Protein AF-A0A7V9MIR4-F1 (afdb_monomer)

Solvent-accessible surface area (backbone atoms only — not comparable to full-atom values): 12780 Å² total; per-residue (Å²): 135,79,56,74,75,58,46,54,52,52,51,51,51,53,45,44,72,75,41,43,68,59,55,52,48,52,36,50,53,50,27,51,50,25,51,54,47,21,52,50,39,45,52,48,39,54,61,16,42,76,32,27,83,85,51,63,71,65,37,59,52,26,22,44,51,10,31,48,46,41,24,51,43,42,47,53,51,52,53,52,53,51,51,52,51,51,51,59,72,74,51,81,84,98,46,70,72,58,52,54,46,52,55,68,75,37,69,56,64,59,51,52,55,50,43,53,54,23,31,29,42,26,9,51,16,38,26,46,41,21,52,38,24,25,64,14,3,62,34,47,67,67,62,16,52,51,34,31,54,49,9,51,34,41,37,51,78,81,54,86,55,59,71,61,50,54,50,50,52,48,50,51,51,36,40,77,68,62,66,29,89,92,51,64,38,61,18,70,78,70,61,39,49,36,63,53,74,52,72,73,56,46,56,49,47,53,53,46,51,66,65,70,44,77,78,74,74,76,71,87,76,78,82,82,78,87,80,78,89,80,86,82,86,85,132

Mean predicted aligned error: 13.51 Å

pLDDT: mean 77.78, std 16.19, range [43.53, 96.94]

Structure (mmCIF, N/CA/C/O backbone):
data_AF-A0A7V9MIR4-F1
#
_entry.id   AF-A0A7V9MIR4-F1
#
loop_
_atom_site.group_PDB
_atom_site.id
_atom_site.type_symbol
_atom_site.label_atom_id
_atom_site.label_alt_i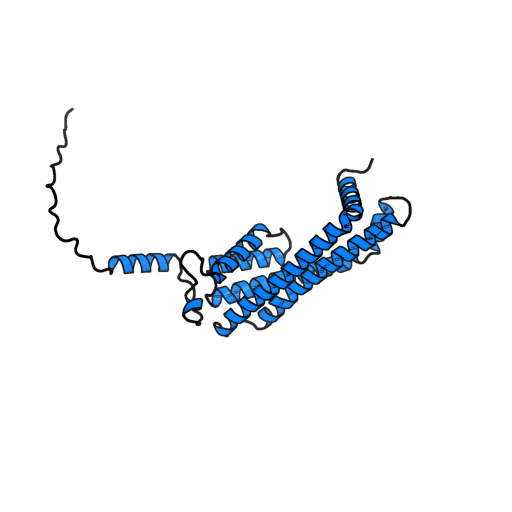d
_atom_site.label_comp_id
_atom_site.label_asym_id
_atom_site.label_entity_id
_atom_site.label_seq_id
_atom_site.pdbx_PDB_ins_code
_atom_site.Cartn_x
_atom_site.Cartn_y
_atom_site.Cartn_z
_atom_site.occupancy
_atom_site.B_iso_or_equiv
_atom_site.auth_seq_id
_atom_site.auth_comp_id
_atom_site.auth_asym_id
_atom_site.auth_atom_id
_atom_site.pdbx_PDB_model_num
ATOM 1 N N . LEU A 1 1 ? 37.145 9.110 -24.716 1.00 47.12 1 LEU A N 1
ATOM 2 C CA . LEU A 1 1 ? 37.000 8.864 -23.265 1.00 47.12 1 LEU A CA 1
ATOM 3 C C . LEU A 1 1 ? 35.525 9.025 -22.932 1.00 47.12 1 LEU A C 1
ATOM 5 O O . LEU A 1 1 ? 34.986 10.069 -23.251 1.00 47.12 1 LEU A O 1
ATOM 9 N N . LEU A 1 2 ? 34.857 7.979 -22.443 1.00 46.66 2 LEU A N 1
ATOM 10 C CA . LEU A 1 2 ? 33.425 8.023 -22.112 1.00 46.66 2 LEU A CA 1
ATOM 11 C C . LEU A 1 2 ? 33.253 8.584 -20.693 1.00 46.66 2 LEU A C 1
ATOM 13 O O . LEU A 1 2 ? 33.929 8.105 -19.781 1.00 46.66 2 LEU A O 1
ATOM 17 N N . ASP A 1 3 ? 32.377 9.574 -20.521 1.00 58.72 3 ASP A N 1
ATOM 18 C CA . ASP A 1 3 ? 32.131 10.249 -19.242 1.00 58.72 3 ASP A CA 1
ATOM 19 C C . ASP A 1 3 ? 31.624 9.289 -18.147 1.00 58.72 3 ASP A C 1
ATOM 21 O O . ASP A 1 3 ? 30.947 8.292 -18.417 1.00 58.72 3 ASP A O 1
ATOM 25 N N . GLY A 1 4 ? 31.922 9.608 -16.882 1.00 64.06 4 GLY A N 1
ATOM 26 C CA . GLY A 1 4 ? 31.610 8.796 -15.693 1.00 64.06 4 GLY A CA 1
ATOM 27 C C . GLY A 1 4 ? 30.196 8.180 -15.610 1.00 64.06 4 GLY A C 1
ATOM 28 O O . GLY A 1 4 ? 30.096 6.990 -15.302 1.00 64.06 4 GLY A O 1
ATOM 29 N N . PRO A 1 5 ? 29.095 8.899 -15.919 1.00 57.25 5 PRO A N 1
ATOM 30 C CA . PRO A 1 5 ? 27.751 8.309 -15.890 1.00 57.25 5 PRO A CA 1
ATOM 31 C C . PRO A 1 5 ? 27.486 7.308 -17.028 1.00 57.25 5 PRO A C 1
ATOM 33 O O . PRO A 1 5 ? 26.677 6.395 -16.857 1.00 57.25 5 PRO A O 1
ATOM 36 N N . LEU A 1 6 ? 28.168 7.435 -18.171 1.00 54.47 6 LEU A N 1
ATOM 37 C CA . LEU A 1 6 ? 28.059 6.503 -19.300 1.00 54.47 6 LEU A CA 1
ATOM 38 C C . LEU A 1 6 ? 28.822 5.205 -19.025 1.00 54.47 6 LEU A C 1
ATOM 40 O O . LEU A 1 6 ? 28.337 4.132 -19.377 1.00 54.47 6 LEU A O 1
ATOM 44 N N . ARG A 1 7 ? 29.967 5.287 -18.334 1.00 59.47 7 ARG A N 1
ATOM 45 C CA . ARG A 1 7 ? 30.725 4.111 -17.878 1.00 59.47 7 ARG A CA 1
ATOM 46 C C . ARG A 1 7 ? 29.890 3.238 -16.944 1.00 59.47 7 ARG A C 1
ATOM 48 O O . ARG A 1 7 ? 29.704 2.066 -17.237 1.00 59.47 7 ARG A O 1
ATOM 55 N N . ASN A 1 8 ? 29.252 3.843 -15.938 1.00 63.16 8 ASN A N 1
ATOM 56 C CA . ASN A 1 8 ? 28.364 3.127 -15.015 1.00 63.16 8 ASN A CA 1
ATOM 57 C C . ASN A 1 8 ? 27.202 2.419 -15.726 1.00 63.16 8 ASN A C 1
ATOM 59 O O . ASN A 1 8 ? 26.825 1.320 -15.336 1.00 63.16 8 ASN A O 1
ATOM 63 N N . ARG A 1 9 ? 26.624 3.025 -16.771 1.00 57.62 9 ARG A N 1
ATOM 64 C CA . ARG A 1 9 ? 25.530 2.405 -17.538 1.00 57.62 9 ARG A CA 1
ATOM 65 C C . ARG A 1 9 ? 26.015 1.235 -18.393 1.00 57.62 9 ARG A C 1
ATOM 67 O O . ARG A 1 9 ? 25.333 0.221 -18.460 1.00 57.62 9 ARG A O 1
ATOM 74 N N . VAL A 1 10 ? 27.188 1.355 -19.011 1.00 58.00 10 VAL A N 1
ATOM 75 C CA . VAL A 1 10 ? 27.807 0.268 -19.785 1.00 58.00 10 VAL A CA 1
ATOM 76 C C . VAL A 1 10 ? 28.245 -0.878 -18.870 1.00 58.00 10 VAL A C 1
ATOM 78 O O . VAL A 1 10 ? 27.995 -2.034 -19.197 1.00 58.00 10 VAL A O 1
ATOM 81 N N . ASP A 1 11 ? 28.809 -0.575 -17.701 1.00 60.97 11 ASP A N 1
ATOM 82 C CA . ASP A 1 11 ? 29.189 -1.568 -16.692 1.00 60.97 11 ASP A CA 1
ATOM 83 C C . ASP A 1 11 ? 27.955 -2.287 -16.122 1.00 60.97 11 ASP A C 1
ATOM 85 O O . ASP A 1 11 ? 27.978 -3.504 -15.949 1.00 60.97 11 ASP A O 1
ATOM 89 N N . LEU A 1 12 ? 26.840 -1.573 -15.925 1.00 60.31 12 LEU A N 1
ATOM 90 C CA . LEU A 1 12 ? 25.562 -2.155 -15.498 1.00 60.31 12 LEU A CA 1
ATOM 91 C C . LEU A 1 12 ? 24.964 -3.082 -16.568 1.00 60.31 12 LEU A C 1
ATOM 93 O O . LEU A 1 12 ? 24.419 -4.128 -16.229 1.00 60.31 12 LEU A O 1
ATOM 97 N N . LEU A 1 13 ? 25.113 -2.749 -17.854 1.00 56.25 13 LEU A N 1
ATOM 98 C CA . LEU A 1 13 ? 24.687 -3.607 -18.967 1.00 56.25 13 LEU A CA 1
ATOM 99 C C . LEU A 1 13 ? 25.599 -4.833 -19.145 1.00 56.25 13 LEU A C 1
ATOM 101 O O . LEU A 1 13 ? 25.109 -5.926 -19.424 1.00 56.25 13 LEU A O 1
ATOM 105 N N . LEU A 1 14 ? 26.912 -4.688 -18.934 1.00 60.09 14 LEU A N 1
ATOM 106 C CA . LEU A 1 14 ? 27.862 -5.806 -18.946 1.00 60.09 14 LEU A CA 1
ATOM 107 C C . LEU A 1 14 ? 27.648 -6.748 -17.752 1.00 60.09 14 LEU A C 1
ATOM 109 O O . LEU A 1 14 ? 27.720 -7.963 -17.922 1.00 60.09 14 LEU A O 1
ATOM 113 N N . ALA A 1 15 ? 27.329 -6.208 -16.572 1.00 59.62 15 ALA A N 1
ATOM 114 C CA . ALA A 1 15 ? 26.924 -6.988 -15.406 1.00 59.62 15 ALA A CA 1
ATOM 115 C C . ALA A 1 15 ? 25.575 -7.689 -15.636 1.00 59.62 15 ALA A C 1
ATOM 117 O O . ALA A 1 15 ? 25.454 -8.873 -15.350 1.00 59.62 15 ALA A O 1
ATOM 118 N N . ALA A 1 16 ? 24.587 -7.018 -16.241 1.00 56.03 16 ALA A N 1
ATOM 119 C CA . ALA A 1 16 ? 23.301 -7.631 -16.584 1.00 56.03 16 ALA A CA 1
ATOM 120 C C . ALA A 1 16 ? 23.429 -8.774 -17.609 1.00 56.03 16 ALA A C 1
ATOM 122 O O . ALA A 1 16 ? 22.687 -9.749 -17.532 1.00 56.03 16 ALA A O 1
ATOM 123 N N . GLY A 1 17 ? 24.386 -8.692 -18.541 1.00 55.16 17 GLY A N 1
ATOM 124 C CA . GLY A 1 17 ? 24.694 -9.779 -19.476 1.00 55.16 17 GLY A CA 1
ATOM 125 C C . GLY A 1 17 ? 25.440 -10.960 -18.842 1.00 55.16 17 GLY A C 1
ATOM 126 O O . GLY A 1 17 ? 25.286 -12.091 -19.297 1.00 55.16 17 GLY A O 1
ATOM 127 N N . ARG A 1 18 ? 26.231 -10.719 -17.786 1.00 59.69 18 ARG A N 1
ATOM 128 C CA . ARG A 1 18 ? 27.014 -11.750 -17.080 1.00 59.69 18 ARG A CA 1
ATOM 129 C C . ARG A 1 18 ? 26.216 -12.437 -15.964 1.00 59.69 18 ARG A C 1
ATOM 131 O O . ARG A 1 18 ? 26.328 -13.647 -15.805 1.00 59.69 18 ARG A O 1
ATOM 138 N N . ASP A 1 19 ? 25.354 -11.678 -15.288 1.00 62.41 19 ASP A N 1
ATOM 139 C CA . ASP A 1 19 ? 24.536 -12.084 -14.139 1.00 62.41 19 ASP A CA 1
ATOM 140 C C . ASP A 1 19 ? 23.027 -12.000 -14.447 1.00 62.41 19 ASP A C 1
ATOM 142 O O . ASP A 1 19 ? 22.211 -11.699 -13.573 1.00 62.41 19 ASP A O 1
ATOM 146 N N . GLY A 1 20 ? 22.619 -12.260 -15.695 1.00 60.59 20 GLY A N 1
ATOM 147 C CA . GLY A 1 20 ? 21.218 -12.140 -16.132 1.00 60.59 20 GLY A CA 1
ATOM 148 C C . GLY A 1 20 ? 20.228 -12.926 -15.262 1.00 60.59 20 GLY A C 1
ATOM 149 O O . GLY A 1 20 ? 19.116 -12.465 -15.007 1.00 60.59 20 GLY A O 1
ATOM 150 N N . ALA A 1 21 ? 20.662 -14.059 -14.700 1.00 63.81 21 ALA A N 1
ATOM 151 C CA . ALA A 1 21 ? 19.882 -14.831 -13.735 1.00 63.81 21 ALA A CA 1
ATOM 152 C C . ALA A 1 21 ? 19.604 -14.061 -12.428 1.00 63.81 21 ALA A C 1
ATOM 154 O O . ALA A 1 21 ? 18.502 -14.158 -11.892 1.00 63.81 21 ALA A O 1
ATOM 155 N N . ALA A 1 22 ? 20.557 -13.267 -11.931 1.00 67.56 22 ALA A N 1
ATOM 156 C CA . ALA A 1 22 ? 20.390 -12.463 -10.720 1.00 67.56 22 ALA A CA 1
ATOM 157 C C . ALA A 1 22 ? 19.427 -11.284 -10.944 1.00 67.56 22 ALA A C 1
ATOM 159 O O . ALA A 1 22 ? 18.609 -10.981 -10.075 1.00 67.56 22 ALA A O 1
ATOM 160 N N . PHE A 1 23 ? 19.463 -10.661 -12.127 1.00 67.69 23 PHE A N 1
ATOM 161 C CA . PHE A 1 23 ? 18.519 -9.600 -12.500 1.00 67.69 23 PHE A CA 1
ATOM 162 C C . PHE A 1 23 ? 17.084 -10.119 -12.625 1.00 67.69 23 PHE A C 1
ATOM 164 O O . PHE A 1 23 ? 16.158 -9.545 -12.042 1.00 67.69 23 PHE A O 1
ATOM 171 N N . VAL A 1 24 ? 16.904 -11.251 -13.310 1.00 71.44 24 VAL A N 1
ATOM 172 C CA . VAL A 1 24 ? 15.600 -11.917 -13.424 1.00 71.44 24 VAL A CA 1
ATOM 173 C C . VAL A 1 24 ? 15.097 -12.362 -12.049 1.00 71.44 24 VAL A C 1
ATOM 175 O O . VAL A 1 24 ? 13.938 -12.113 -11.717 1.00 71.44 24 VAL A O 1
ATOM 178 N N . ALA A 1 25 ? 15.965 -12.935 -11.207 1.00 74.56 25 ALA A N 1
ATOM 179 C CA . ALA A 1 25 ? 15.615 -13.303 -9.836 1.00 74.56 25 ALA A CA 1
ATOM 180 C C . ALA A 1 25 ? 15.159 -12.086 -9.014 1.00 74.56 25 ALA A C 1
ATOM 182 O O . ALA A 1 25 ? 14.135 -12.158 -8.338 1.00 74.56 25 ALA A O 1
ATOM 183 N N . GLY A 1 26 ? 15.851 -10.947 -9.118 1.00 78.94 26 GLY A N 1
ATOM 184 C CA . GLY A 1 26 ? 15.456 -9.705 -8.449 1.00 78.94 26 GLY A CA 1
ATOM 185 C C . GLY A 1 26 ? 14.073 -9.204 -8.879 1.00 78.94 26 GLY A C 1
ATOM 186 O O . GLY A 1 26 ? 13.256 -8.837 -8.032 1.00 78.94 26 GLY A O 1
ATOM 187 N N . GLY A 1 27 ? 13.775 -9.245 -10.182 1.00 78.75 27 GLY A N 1
ATOM 188 C CA . GLY A 1 27 ? 12.457 -8.888 -10.714 1.00 78.75 27 GLY A CA 1
ATOM 189 C C . GLY A 1 27 ? 11.340 -9.819 -10.236 1.00 78.75 27 GLY A C 1
ATOM 190 O O . GLY A 1 27 ? 10.276 -9.349 -9.833 1.00 78.75 27 GLY A O 1
ATOM 191 N N . LEU A 1 28 ? 11.594 -11.130 -10.216 1.00 81.25 28 LEU A N 1
ATOM 192 C CA . LEU A 1 28 ? 10.642 -12.126 -9.719 1.00 81.25 28 LEU A CA 1
ATOM 193 C C . LEU A 1 28 ? 10.381 -11.970 -8.219 1.00 81.25 28 LEU A C 1
ATOM 195 O O . LEU A 1 28 ? 9.229 -12.015 -7.794 1.00 81.25 28 LEU A O 1
ATOM 199 N N . VAL A 1 29 ? 11.424 -11.731 -7.420 1.00 87.62 29 VAL A N 1
ATOM 200 C CA . VAL A 1 29 ? 11.286 -11.474 -5.979 1.00 87.62 29 VAL A CA 1
ATOM 201 C C . VAL A 1 29 ? 10.456 -10.213 -5.729 1.00 87.62 29 VAL A C 1
ATOM 203 O O . VAL A 1 29 ? 9.569 -10.234 -4.876 1.00 87.62 29 VAL A O 1
ATOM 206 N N . GLN A 1 30 ? 10.671 -9.135 -6.492 1.00 86.50 30 GLN A N 1
ATOM 207 C CA . GLN A 1 30 ? 9.830 -7.936 -6.392 1.00 86.50 30 GLN A CA 1
ATOM 208 C C . GLN A 1 30 ? 8.375 -8.213 -6.782 1.00 86.50 30 GLN A C 1
ATOM 210 O O . GLN A 1 30 ? 7.468 -7.810 -6.053 1.00 86.50 30 GLN A O 1
ATOM 215 N N . ALA A 1 31 ? 8.137 -8.922 -7.889 1.00 85.56 31 ALA A N 1
ATOM 216 C CA . ALA A 1 31 ? 6.788 -9.273 -8.328 1.00 85.56 31 ALA A CA 1
ATOM 217 C C . ALA A 1 31 ? 6.054 -10.125 -7.278 1.00 85.56 31 ALA A C 1
ATOM 219 O O . ALA A 1 31 ? 4.917 -9.820 -6.919 1.00 85.56 31 ALA A O 1
ATOM 220 N N . LEU A 1 32 ? 6.725 -11.132 -6.712 1.00 91.38 32 LEU A N 1
ATOM 221 C CA . LEU A 1 32 ? 6.197 -11.946 -5.615 1.00 91.38 32 LEU A CA 1
ATOM 222 C C . LEU A 1 32 ? 5.911 -11.107 -4.366 1.00 91.38 32 LEU A C 1
ATOM 224 O O . LEU A 1 32 ? 4.863 -11.272 -3.745 1.00 91.38 32 LEU A O 1
ATOM 228 N N . GLY A 1 33 ? 6.796 -10.168 -4.026 1.00 92.12 33 GLY A N 1
ATOM 229 C CA . GLY A 1 33 ? 6.580 -9.224 -2.932 1.00 92.12 33 GLY A CA 1
ATOM 230 C C . GLY A 1 33 ? 5.317 -8.380 -3.124 1.00 92.12 33 GLY A C 1
ATOM 231 O O . GLY A 1 33 ? 4.557 -8.186 -2.177 1.00 92.12 33 GLY A O 1
ATOM 232 N N . MET A 1 34 ? 5.042 -7.935 -4.352 1.00 92.62 34 MET A N 1
ATOM 233 C CA . MET A 1 34 ? 3.827 -7.180 -4.680 1.00 92.62 34 MET A CA 1
ATOM 234 C C . MET A 1 34 ? 2.560 -8.037 -4.593 1.00 92.62 34 MET A C 1
ATOM 236 O O . MET A 1 34 ? 1.536 -7.566 -4.098 1.00 92.62 34 MET A O 1
ATOM 240 N N . VAL A 1 35 ? 2.625 -9.307 -5.001 1.00 93.38 35 VAL A N 1
ATOM 241 C CA . VAL A 1 35 ? 1.517 -10.263 -4.830 1.00 93.38 35 VAL A CA 1
ATOM 242 C C . VAL A 1 35 ? 1.246 -10.521 -3.344 1.00 93.38 35 VAL A C 1
ATOM 244 O O . VAL A 1 35 ? 0.097 -10.466 -2.904 1.00 93.38 35 VAL A O 1
ATOM 247 N N . ALA A 1 36 ? 2.294 -10.740 -2.546 1.00 94.94 36 ALA A N 1
ATOM 248 C CA . ALA A 1 36 ? 2.166 -10.913 -1.101 1.00 94.94 36 ALA A CA 1
ATOM 249 C C . ALA A 1 36 ? 1.568 -9.663 -0.436 1.00 94.94 36 ALA A C 1
ATOM 251 O O . ALA A 1 36 ? 0.686 -9.764 0.418 1.00 94.94 36 ALA A O 1
ATOM 252 N N . LEU A 1 37 ? 1.985 -8.473 -0.868 1.00 95.19 37 LEU A N 1
ATOM 253 C CA . LEU A 1 37 ? 1.428 -7.212 -0.393 1.00 95.19 37 LEU A CA 1
ATOM 254 C C . LEU A 1 37 ? -0.059 -7.056 -0.751 1.00 95.19 37 LEU A C 1
ATOM 256 O O . LEU A 1 37 ? -0.838 -6.610 0.091 1.00 95.19 37 LEU A O 1
ATOM 260 N N . ALA A 1 38 ? -0.473 -7.467 -1.954 1.00 95.12 38 ALA A N 1
ATOM 261 C CA . ALA A 1 38 ? -1.886 -7.489 -2.338 1.00 95.12 38 ALA A CA 1
ATOM 262 C C . ALA A 1 38 ? -2.710 -8.378 -1.393 1.00 95.12 38 ALA A C 1
ATOM 264 O O . ALA A 1 38 ? -3.792 -7.982 -0.959 1.00 95.12 38 ALA A O 1
ATOM 265 N N . ALA A 1 39 ? -2.181 -9.544 -1.005 1.00 95.81 39 ALA A N 1
ATOM 266 C CA . ALA A 1 39 ? -2.829 -10.418 -0.029 1.00 95.81 39 ALA A CA 1
ATOM 267 C C . ALA A 1 39 ? -2.972 -9.741 1.348 1.00 95.81 39 ALA A C 1
ATOM 269 O O . ALA A 1 39 ? -4.040 -9.809 1.959 1.00 95.81 39 ALA A O 1
ATOM 270 N N . VAL A 1 40 ? -1.941 -9.020 1.809 1.00 96.19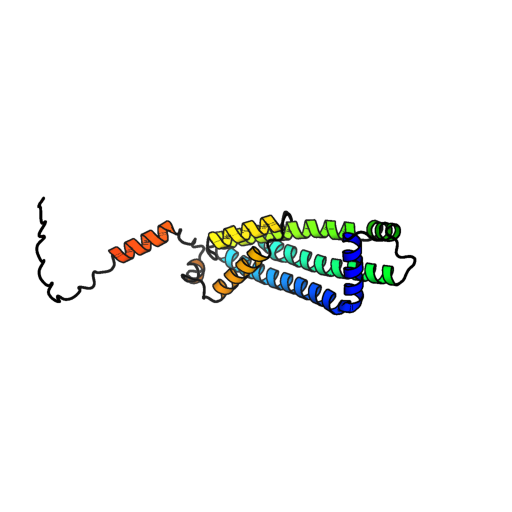 40 VAL A N 1
ATOM 271 C CA . VAL A 1 40 ? -2.008 -8.226 3.050 1.00 96.19 40 VAL A CA 1
ATOM 272 C C . VAL A 1 40 ? -3.089 -7.148 2.950 1.00 96.19 40 VAL A C 1
ATOM 274 O O . VAL A 1 40 ? -3.906 -7.012 3.862 1.00 96.19 40 VAL A O 1
ATOM 277 N N . PHE A 1 41 ? -3.148 -6.402 1.846 1.00 96.44 41 PHE A N 1
ATOM 278 C CA . PHE A 1 41 ? -4.174 -5.377 1.650 1.00 96.44 41 PHE A CA 1
ATOM 279 C C . PHE A 1 41 ? -5.581 -5.956 1.598 1.00 96.44 41 PHE A C 1
ATOM 281 O O . PHE A 1 41 ? -6.485 -5.385 2.202 1.00 96.44 41 PHE A O 1
ATOM 288 N N . LEU A 1 42 ? -5.773 -7.094 0.933 1.00 95.88 42 LEU A N 1
ATOM 289 C CA . LEU A 1 42 ? -7.055 -7.791 0.891 1.00 95.88 42 LEU A CA 1
ATOM 290 C C . LEU A 1 42 ? -7.498 -8.270 2.271 1.00 95.88 42 LEU A C 1
ATOM 292 O O . LEU A 1 42 ? -8.666 -8.104 2.630 1.00 95.88 42 LEU A O 1
ATOM 296 N N . TYR A 1 43 ? -6.579 -8.831 3.055 1.00 95.69 43 TYR A N 1
ATOM 297 C CA . TYR A 1 43 ? -6.863 -9.247 4.423 1.00 95.69 43 TYR A CA 1
ATOM 298 C C . TYR A 1 43 ? -7.296 -8.049 5.278 1.00 95.69 43 TYR A C 1
ATOM 300 O O . TYR A 1 43 ? -8.358 -8.071 5.904 1.00 95.69 43 TYR A O 1
ATOM 308 N N . LEU A 1 44 ? -6.520 -6.965 5.234 1.00 94.75 44 LEU A N 1
ATOM 309 C CA . LEU A 1 44 ? -6.803 -5.723 5.948 1.00 94.75 44 LEU A CA 1
ATOM 310 C C . LEU A 1 44 ? -8.124 -5.076 5.505 1.00 94.75 44 LEU A C 1
ATOM 312 O O . LEU A 1 44 ? -8.921 -4.663 6.348 1.00 94.75 44 LEU A O 1
ATOM 316 N N . TYR A 1 45 ? -8.386 -5.027 4.198 1.00 95.31 45 TYR A N 1
ATOM 317 C CA . TYR A 1 45 ? -9.644 -4.548 3.628 1.00 95.31 45 TYR A CA 1
ATOM 318 C C . TYR A 1 45 ? -10.831 -5.364 4.132 1.00 95.31 45 TYR A C 1
ATOM 320 O O . TYR A 1 45 ? -11.821 -4.798 4.592 1.00 95.31 45 TYR A O 1
ATOM 328 N N . SER A 1 46 ? -10.728 -6.691 4.069 1.00 94.06 46 SER A N 1
ATOM 329 C CA . SER A 1 46 ? -11.800 -7.603 4.470 1.00 94.06 46 SER A CA 1
ATOM 330 C C . SER A 1 46 ? -12.104 -7.454 5.958 1.00 94.06 46 SER A C 1
ATOM 332 O O . SER A 1 46 ? -13.261 -7.272 6.341 1.00 94.06 46 SER A O 1
ATOM 334 N N . ALA A 1 47 ? -11.062 -7.419 6.792 1.00 92.75 47 ALA A N 1
ATOM 335 C CA . ALA A 1 47 ? -11.194 -7.187 8.224 1.00 92.75 47 ALA A CA 1
ATOM 336 C C . ALA A 1 47 ? -11.826 -5.819 8.535 1.00 92.75 47 ALA A C 1
ATOM 338 O O . ALA A 1 47 ? -12.661 -5.722 9.440 1.00 92.75 47 ALA A O 1
ATOM 339 N N . ALA A 1 48 ? -11.459 -4.768 7.794 1.00 93.06 48 ALA A N 1
ATOM 340 C CA . ALA A 1 48 ? -12.014 -3.431 7.977 1.00 93.06 48 ALA A CA 1
ATOM 341 C C . ALA A 1 48 ? -13.477 -3.350 7.522 1.00 93.06 48 ALA A C 1
ATOM 343 O O . ALA A 1 48 ? -14.302 -2.773 8.226 1.00 93.06 48 ALA A O 1
ATOM 344 N N . ARG A 1 49 ? -13.822 -3.963 6.384 1.00 92.50 49 ARG A N 1
ATOM 345 C CA . ARG A 1 49 ? -15.166 -3.923 5.789 1.00 92.50 49 ARG A CA 1
ATOM 346 C C . ARG A 1 49 ? -16.224 -4.562 6.685 1.00 92.50 49 ARG A C 1
ATOM 348 O O . ARG A 1 49 ? -17.329 -4.035 6.770 1.00 92.50 49 ARG A O 1
ATOM 355 N N . VAL A 1 50 ? -15.887 -5.664 7.359 1.00 90.56 50 VAL A N 1
ATOM 356 C CA . VAL A 1 50 ? -16.797 -6.340 8.304 1.00 90.56 50 VAL A CA 1
ATOM 357 C C . VAL A 1 50 ? -17.140 -5.431 9.490 1.00 90.56 50 VAL A C 1
ATOM 359 O O . VAL A 1 50 ? -18.282 -5.409 9.939 1.00 90.56 50 VAL A O 1
ATOM 362 N N . ARG A 1 51 ? -16.172 -4.636 9.957 1.00 89.25 51 ARG A N 1
ATOM 363 C CA . ARG A 1 51 ? -16.303 -3.773 11.142 1.00 89.25 51 ARG A CA 1
ATOM 364 C C . ARG A 1 51 ? -16.892 -2.404 10.820 1.00 89.25 51 ARG A C 1
ATOM 366 O O . ARG A 1 51 ? -17.672 -1.854 11.590 1.00 89.25 51 ARG A O 1
ATOM 373 N N . TYR A 1 52 ? -16.510 -1.838 9.679 1.00 84.31 52 TYR A N 1
ATOM 374 C CA . TYR A 1 52 ? -16.841 -0.479 9.278 1.00 84.31 52 TYR A CA 1
ATOM 375 C C . TYR A 1 52 ? -17.580 -0.471 7.934 1.00 84.31 52 TYR A C 1
ATOM 377 O O . TYR A 1 52 ? -16.970 -0.464 6.861 1.00 84.31 52 TYR A O 1
ATOM 385 N N . ARG A 1 53 ? -18.920 -0.422 7.988 1.00 74.38 53 ARG A N 1
ATOM 386 C CA . ARG A 1 53 ? -19.802 -0.513 6.804 1.00 74.38 53 ARG A CA 1
ATOM 387 C C . ARG A 1 53 ? -19.645 0.625 5.788 1.00 74.38 53 ARG A C 1
ATOM 389 O O . ARG A 1 53 ? -20.069 0.474 4.651 1.00 74.38 53 ARG A O 1
ATOM 396 N N . SER A 1 54 ? -19.015 1.739 6.162 1.00 83.56 54 SER A N 1
ATOM 397 C CA . SER A 1 54 ? -18.742 2.869 5.256 1.00 83.56 54 SER A CA 1
ATOM 398 C C . SER A 1 54 ? -17.376 2.758 4.550 1.00 83.56 54 SER A C 1
ATOM 400 O O . SER A 1 54 ? -16.905 3.724 3.949 1.00 83.56 54 SER A O 1
ATOM 402 N N . THR A 1 55 ? -16.731 1.587 4.590 1.00 85.88 55 THR A N 1
ATOM 403 C CA . THR A 1 55 ? -15.525 1.306 3.797 1.00 85.88 55 THR A CA 1
ATOM 404 C C . THR A 1 55 ? -15.864 1.306 2.301 1.00 85.88 55 THR A C 1
ATOM 406 O O . THR A 1 55 ? -16.714 0.519 1.875 1.00 85.88 55 THR A O 1
ATOM 409 N N . PRO A 1 56 ? -15.221 2.151 1.477 1.00 89.25 56 PRO A N 1
ATOM 410 C CA . PRO A 1 56 ? -15.589 2.259 0.074 1.00 89.25 56 PRO A CA 1
ATOM 411 C C . PRO A 1 56 ? -15.195 0.985 -0.702 1.00 89.25 56 PRO A C 1
ATOM 413 O O . PRO A 1 56 ? -14.095 0.458 -0.504 1.00 89.25 56 PRO A O 1
ATOM 416 N N . PRO A 1 57 ? -16.050 0.477 -1.612 1.00 89.19 57 PRO A N 1
ATOM 417 C CA . PRO A 1 57 ? -15.781 -0.763 -2.347 1.00 89.19 57 PRO A CA 1
ATOM 418 C C . PRO A 1 57 ? -14.556 -0.651 -3.263 1.00 89.19 57 PRO A C 1
ATOM 420 O O . PRO A 1 57 ? -13.822 -1.621 -3.436 1.00 89.19 57 PRO A O 1
ATOM 423 N N . VAL A 1 58 ? -14.280 0.556 -3.771 1.00 90.69 58 VAL A N 1
ATOM 424 C CA . VAL A 1 58 ? -13.115 0.837 -4.622 1.00 90.69 58 VAL A CA 1
ATOM 425 C C . VAL A 1 58 ? -11.785 0.519 -3.930 1.00 90.69 58 VAL A C 1
ATOM 427 O O . VAL A 1 58 ? -10.838 0.125 -4.601 1.00 90.69 58 VAL A O 1
ATOM 430 N N . ALA A 1 59 ? -11.713 0.606 -2.595 1.00 90.69 59 ALA A N 1
ATOM 431 C CA . ALA A 1 59 ? -10.497 0.273 -1.855 1.00 90.69 59 ALA A CA 1
ATOM 432 C C . ALA A 1 59 ? -10.126 -1.213 -1.990 1.00 90.69 59 ALA A C 1
ATOM 434 O O . ALA A 1 59 ? -8.947 -1.534 -2.086 1.00 90.69 59 ALA A O 1
ATOM 435 N N . GLY A 1 60 ? -11.119 -2.109 -2.053 1.00 89.31 60 GLY A N 1
ATOM 436 C CA . GLY A 1 60 ? -10.888 -3.543 -2.239 1.00 89.31 60 GLY A CA 1
ATOM 437 C C . GLY A 1 60 ? -10.399 -3.879 -3.647 1.00 89.31 60 GLY A C 1
ATOM 438 O O . GLY A 1 60 ? -9.507 -4.705 -3.808 1.00 89.31 60 GLY A O 1
ATOM 439 N N . VAL A 1 61 ? -10.926 -3.192 -4.666 1.00 92.12 61 VAL A N 1
ATOM 440 C CA . VAL A 1 61 ? -10.454 -3.342 -6.053 1.00 92.12 61 VAL A CA 1
ATOM 441 C C . VAL A 1 61 ? -9.024 -2.818 -6.185 1.00 92.12 61 VAL A C 1
ATOM 443 O O . VAL A 1 61 ? -8.147 -3.518 -6.686 1.00 92.12 61 VAL A O 1
ATOM 446 N N . LEU A 1 62 ? -8.761 -1.611 -5.680 1.00 91.62 62 LEU A N 1
ATOM 447 C CA . LEU A 1 62 ? -7.440 -0.987 -5.748 1.00 91.62 62 LEU A CA 1
ATOM 448 C C . LEU A 1 62 ? -6.379 -1.751 -4.948 1.00 91.62 62 LEU A C 1
ATOM 450 O O . LEU A 1 62 ? -5.230 -1.802 -5.383 1.00 91.62 62 LEU A O 1
ATOM 454 N N . ALA A 1 63 ? -6.757 -2.398 -3.840 1.00 91.25 63 ALA A N 1
ATOM 455 C CA . ALA A 1 63 ? -5.877 -3.274 -3.064 1.00 91.25 63 ALA A CA 1
ATOM 456 C C . ALA A 1 63 ? -5.266 -4.419 -3.885 1.00 91.25 63 ALA A C 1
ATOM 458 O O . ALA A 1 63 ? -4.185 -4.893 -3.547 1.00 91.25 63 ALA A O 1
ATOM 459 N N . VAL A 1 64 ? -5.942 -4.848 -4.953 1.00 93.69 64 VAL A N 1
ATOM 460 C CA . VAL A 1 64 ? -5.464 -5.890 -5.868 1.00 93.69 64 VAL A CA 1
ATOM 461 C C . VAL A 1 64 ? -4.843 -5.267 -7.106 1.00 93.69 64 VAL A C 1
ATOM 463 O O . VAL A 1 64 ? -3.704 -5.565 -7.453 1.00 93.69 64 VAL A O 1
ATOM 466 N N . VAL A 1 65 ? -5.579 -4.367 -7.760 1.00 91.19 65 VAL A N 1
ATOM 467 C CA . VAL A 1 65 ? -5.177 -3.792 -9.045 1.00 91.19 65 VAL A CA 1
ATOM 468 C C . VAL A 1 65 ? -3.867 -3.015 -8.920 1.00 91.19 65 VAL A C 1
ATOM 470 O O . VAL A 1 65 ? -2.981 -3.211 -9.742 1.00 91.19 65 VAL A O 1
ATOM 473 N N . GLY A 1 66 ? -3.695 -2.188 -7.884 1.00 90.44 66 GLY A N 1
ATOM 474 C CA . GLY A 1 66 ? -2.489 -1.372 -7.711 1.00 90.44 66 GLY A CA 1
ATOM 475 C C . GLY A 1 66 ? -1.198 -2.204 -7.631 1.00 90.44 66 GLY A C 1
ATOM 476 O O . GLY A 1 66 ? -0.328 -2.048 -8.491 1.00 90.44 66 GLY A O 1
ATOM 477 N N . PRO A 1 67 ? -1.060 -3.113 -6.645 1.00 91.12 67 PRO A N 1
ATOM 478 C CA . PRO A 1 67 ? 0.139 -3.938 -6.518 1.00 91.12 67 PRO A CA 1
ATOM 479 C C . PRO A 1 67 ? 0.361 -4.874 -7.714 1.00 91.12 67 PRO A C 1
ATOM 481 O O . PRO A 1 67 ? 1.500 -5.044 -8.141 1.00 91.12 67 PRO A O 1
ATOM 484 N N . LEU A 1 68 ? -0.699 -5.458 -8.291 1.00 92.19 68 LEU A N 1
ATOM 485 C CA . LEU A 1 68 ? -0.552 -6.360 -9.439 1.00 92.19 68 LEU A CA 1
ATOM 486 C C . LEU A 1 68 ? -0.142 -5.626 -10.721 1.00 92.19 68 LEU A C 1
ATOM 488 O O . LEU A 1 68 ? 0.672 -6.150 -11.480 1.00 92.19 68 LEU A O 1
ATOM 492 N N . LEU A 1 69 ? -0.640 -4.406 -10.949 1.00 90.50 69 LEU A N 1
ATOM 493 C CA . LEU A 1 69 ? -0.159 -3.569 -12.049 1.00 90.50 69 LEU A CA 1
ATOM 494 C C . LEU A 1 69 ? 1.332 -3.259 -11.885 1.00 90.50 69 LEU A C 1
ATOM 496 O O . LEU A 1 69 ? 2.086 -3.400 -12.846 1.00 90.50 69 LEU A O 1
ATOM 500 N N . LEU A 1 70 ? 1.783 -2.911 -10.673 1.00 88.75 70 LEU A N 1
ATOM 501 C CA . LEU A 1 70 ? 3.212 -2.713 -10.408 1.00 88.75 70 LEU A CA 1
ATOM 502 C C . LEU A 1 70 ? 4.027 -3.996 -10.598 1.00 88.75 70 LEU A C 1
ATOM 504 O O . LEU A 1 70 ? 5.100 -3.936 -11.192 1.00 88.75 70 LEU A O 1
ATOM 508 N N . ALA A 1 71 ? 3.516 -5.154 -10.170 1.00 88.75 71 ALA A N 1
ATOM 509 C CA . ALA A 1 71 ? 4.152 -6.446 -10.427 1.00 88.75 71 ALA A CA 1
ATOM 510 C C . ALA A 1 71 ? 4.367 -6.673 -11.934 1.00 88.75 71 ALA A C 1
ATOM 512 O O . ALA A 1 71 ? 5.474 -7.008 -12.358 1.00 88.75 71 ALA A O 1
ATOM 513 N N . GLY A 1 72 ? 3.338 -6.408 -12.746 1.00 86.25 72 GLY A N 1
ATOM 514 C CA . GLY A 1 72 ? 3.423 -6.469 -14.205 1.00 86.25 72 GLY A CA 1
ATOM 515 C C . GLY A 1 72 ? 4.452 -5.494 -14.781 1.00 86.25 72 GLY A C 1
ATOM 516 O O . GLY A 1 72 ? 5.248 -5.880 -15.633 1.00 86.25 72 GLY A O 1
ATOM 517 N N . VAL A 1 73 ? 4.505 -4.260 -14.271 1.00 86.50 73 VAL A N 1
ATOM 518 C CA . VAL A 1 73 ? 5.509 -3.260 -14.673 1.00 86.50 73 VAL A CA 1
ATOM 519 C C . VAL A 1 73 ? 6.928 -3.719 -14.341 1.00 86.50 73 VAL A C 1
ATOM 521 O O . VAL A 1 73 ? 7.823 -3.542 -15.169 1.00 86.50 73 VAL A O 1
ATOM 524 N N . TYR A 1 74 ? 7.166 -4.322 -13.172 1.00 84.69 74 TYR A N 1
ATOM 525 C CA . TYR A 1 74 ? 8.489 -4.848 -12.821 1.00 84.69 74 TYR A CA 1
ATOM 526 C C . TYR A 1 74 ? 8.934 -5.936 -13.795 1.00 84.69 74 TYR A C 1
ATOM 528 O O . TYR A 1 74 ? 10.048 -5.862 -14.310 1.00 84.69 74 TYR A O 1
ATOM 536 N N . VAL A 1 75 ? 8.051 -6.884 -14.119 1.00 83.25 75 VAL A N 1
ATOM 537 C CA . VAL A 1 75 ? 8.338 -7.934 -15.106 1.00 83.25 75 VAL A CA 1
ATOM 538 C C . VAL A 1 75 ? 8.583 -7.331 -16.492 1.00 83.25 75 VAL A C 1
ATOM 540 O O . VAL A 1 75 ? 9.600 -7.630 -17.113 1.00 83.25 75 VAL A O 1
ATOM 543 N N . ALA A 1 76 ? 7.716 -6.428 -16.956 1.00 81.81 76 ALA A N 1
ATOM 544 C CA . ALA A 1 76 ? 7.855 -5.773 -18.258 1.00 81.81 76 ALA A CA 1
ATOM 545 C C . ALA A 1 76 ? 9.165 -4.976 -18.375 1.00 81.81 76 ALA A C 1
ATOM 547 O O . ALA A 1 76 ? 9.820 -5.009 -19.414 1.00 81.81 76 ALA A O 1
ATOM 548 N N . THR A 1 77 ? 9.582 -4.308 -17.295 1.00 78.81 77 THR A N 1
ATOM 549 C CA . THR A 1 77 ? 10.860 -3.585 -17.240 1.00 78.81 77 THR A CA 1
ATOM 550 C C . THR A 1 77 ? 12.038 -4.542 -17.402 1.00 78.81 77 THR A C 1
ATOM 552 O O . THR A 1 77 ? 12.960 -4.237 -18.152 1.00 78.81 77 THR A O 1
ATOM 555 N N . GLN A 1 78 ? 12.011 -5.705 -16.742 1.00 75.00 78 GLN A N 1
ATOM 556 C CA . GLN A 1 78 ? 13.072 -6.706 -16.888 1.00 75.00 78 GLN A CA 1
ATOM 557 C C . GLN A 1 78 ? 13.157 -7.214 -18.329 1.00 75.00 78 GLN A C 1
ATOM 559 O O . GLN A 1 78 ? 14.237 -7.187 -18.908 1.00 75.00 78 GLN A O 1
ATOM 564 N N . VAL A 1 79 ? 12.022 -7.579 -18.940 1.00 76.88 79 VAL A N 1
ATOM 565 C CA . VAL A 1 79 ? 11.985 -8.032 -20.342 1.00 76.88 79 VAL A CA 1
ATOM 566 C C . VAL A 1 79 ? 12.526 -6.957 -21.287 1.00 76.88 79 VAL A C 1
ATOM 568 O O . VAL A 1 79 ? 13.36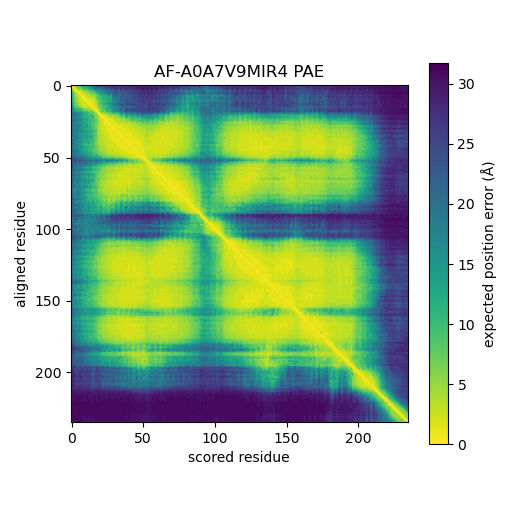4 -7.259 -22.137 1.00 76.88 79 VAL A O 1
ATOM 571 N N . ALA A 1 80 ? 12.108 -5.698 -21.111 1.00 75.00 80 ALA A N 1
ATOM 572 C CA . ALA A 1 80 ? 12.600 -4.582 -21.914 1.00 75.00 80 ALA A CA 1
ATOM 573 C C . ALA A 1 80 ? 14.125 -4.429 -21.784 1.00 75.00 80 ALA A C 1
ATOM 575 O O . ALA A 1 80 ? 14.825 -4.368 -22.793 1.00 75.00 80 ALA A O 1
ATOM 576 N N . LEU A 1 81 ? 14.663 -4.458 -20.561 1.00 71.19 81 LEU A N 1
ATOM 577 C CA . LEU A 1 81 ? 16.106 -4.361 -20.326 1.00 71.19 81 LEU A CA 1
ATOM 578 C C . LEU A 1 81 ? 16.883 -5.537 -20.934 1.00 71.19 81 LEU A C 1
ATOM 580 O O . LEU A 1 81 ? 17.931 -5.318 -21.541 1.00 71.19 81 LEU A O 1
ATOM 584 N N . THR A 1 82 ? 16.373 -6.768 -20.825 1.00 71.00 82 THR A N 1
ATOM 585 C CA . THR A 1 82 ? 17.011 -7.945 -21.433 1.00 71.00 82 THR A CA 1
ATOM 586 C C . THR A 1 82 ? 16.996 -7.866 -22.959 1.00 71.00 82 THR A C 1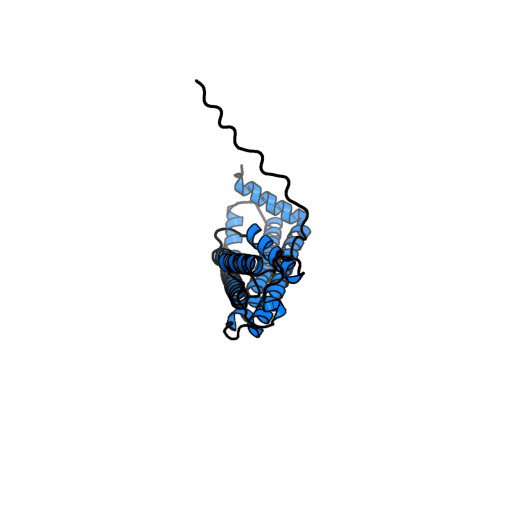
ATOM 588 O O . THR A 1 82 ? 18.011 -8.161 -23.586 1.00 71.00 82 THR A O 1
ATOM 591 N N . SER A 1 83 ? 15.885 -7.423 -23.563 1.00 69.75 83 SER A N 1
ATOM 592 C CA . SER A 1 83 ? 15.773 -7.272 -25.022 1.00 69.75 83 SER A CA 1
ATOM 593 C C . SER A 1 83 ? 16.745 -6.226 -25.576 1.00 69.75 83 SER A C 1
ATOM 595 O O . SER A 1 83 ? 17.471 -6.511 -26.525 1.00 69.75 83 SER A O 1
ATOM 597 N N . ILE A 1 84 ? 16.865 -5.074 -24.907 1.00 69.12 84 ILE A N 1
ATOM 598 C CA . ILE A 1 84 ? 17.821 -4.018 -25.265 1.00 69.12 84 ILE A CA 1
ATOM 599 C C . ILE A 1 84 ? 19.260 -4.519 -25.109 1.00 69.12 84 ILE A C 1
ATOM 601 O O . ILE A 1 84 ? 20.107 -4.254 -25.960 1.00 69.12 84 ILE A O 1
ATOM 605 N N . GLY A 1 85 ? 19.548 -5.265 -24.037 1.00 64.25 85 GLY A N 1
ATOM 606 C CA . GLY A 1 85 ? 20.864 -5.863 -23.814 1.00 64.25 85 GLY A CA 1
ATOM 607 C C . GLY A 1 85 ? 21.250 -6.865 -24.906 1.00 64.25 85 GLY A C 1
ATOM 608 O O . GLY A 1 85 ? 22.380 -6.831 -25.393 1.00 64.25 85 GLY A O 1
ATOM 609 N N . ALA A 1 86 ? 20.309 -7.713 -25.329 1.00 63.22 86 ALA A N 1
ATOM 610 C CA . ALA A 1 86 ? 20.514 -8.682 -26.402 1.00 63.22 86 ALA A CA 1
ATOM 611 C C . ALA A 1 86 ? 20.723 -8.001 -27.765 1.00 63.22 86 ALA A C 1
ATOM 613 O O . ALA A 1 86 ? 21.643 -8.364 -28.495 1.00 63.22 86 ALA A O 1
ATOM 614 N N . GLU A 1 87 ? 19.930 -6.977 -28.088 1.00 65.44 87 GLU A N 1
ATOM 615 C CA . GLU A 1 87 ? 20.039 -6.227 -29.345 1.00 65.44 87 GLU A CA 1
ATOM 616 C C . GLU A 1 87 ? 21.345 -5.416 -29.428 1.00 65.44 87 GLU A C 1
ATOM 618 O O . GLU A 1 87 ? 22.017 -5.408 -30.466 1.00 65.44 87 GLU A O 1
ATOM 623 N N . PHE A 1 88 ? 21.768 -4.815 -28.310 1.00 60.09 88 PHE A N 1
ATOM 624 C CA . PHE A 1 88 ? 23.047 -4.111 -28.194 1.00 60.09 88 PHE A CA 1
ATOM 625 C C . PHE A 1 88 ? 24.255 -5.059 -28.262 1.00 60.09 88 PHE A C 1
ATOM 627 O O . PHE A 1 88 ? 25.305 -4.695 -28.792 1.00 60.09 88 PHE A O 1
ATOM 634 N N . ALA A 1 89 ? 24.126 -6.283 -27.742 1.00 63.72 89 ALA A N 1
ATOM 635 C CA . ALA A 1 89 ? 25.165 -7.305 -27.850 1.00 63.72 89 ALA A CA 1
ATOM 636 C C . ALA A 1 89 ? 25.268 -7.893 -29.270 1.00 63.72 89 ALA A C 1
ATOM 638 O O . ALA A 1 89 ? 26.362 -8.273 -29.687 1.00 63.72 89 ALA A O 1
ATOM 639 N N . ALA A 1 90 ? 24.153 -7.954 -30.006 1.00 65.62 90 ALA A N 1
ATOM 640 C CA . ALA A 1 90 ? 24.060 -8.594 -31.316 1.00 65.62 90 ALA A CA 1
ATOM 641 C C . ALA A 1 90 ? 24.377 -7.677 -32.515 1.00 65.62 90 ALA A C 1
ATOM 643 O O . ALA A 1 90 ? 24.604 -8.196 -33.608 1.00 65.62 90 ALA A O 1
ATOM 644 N N . SER A 1 91 ? 24.404 -6.343 -32.365 1.00 47.19 91 SER A N 1
ATOM 645 C CA . SER A 1 91 ? 24.509 -5.439 -33.524 1.00 47.19 91 SER A CA 1
ATOM 646 C C . SER A 1 91 ? 25.418 -4.204 -33.343 1.00 47.19 91 SER A C 1
ATOM 648 O O . SER A 1 91 ? 25.175 -3.327 -32.521 1.00 47.19 91 SER A O 1
ATOM 650 N N . GLY A 1 92 ? 26.438 -4.096 -34.210 1.00 59.38 92 GLY A N 1
ATOM 651 C CA . GLY A 1 92 ? 27.057 -2.832 -34.655 1.00 59.38 92 GLY A CA 1
ATOM 652 C C . GLY A 1 92 ? 27.955 -2.026 -33.685 1.00 59.38 92 GLY A C 1
ATOM 653 O O . GLY A 1 92 ? 28.232 -2.444 -32.560 1.00 59.38 92 GLY A O 1
ATOM 654 N N . PRO A 1 93 ? 28.477 -0.857 -34.132 1.00 54.16 93 PRO A N 1
ATOM 655 C CA . PRO A 1 93 ? 29.403 -0.021 -33.360 1.00 54.16 93 PRO A CA 1
ATOM 656 C C . PRO A 1 93 ? 28.752 0.578 -32.104 1.00 54.16 93 PRO A C 1
ATOM 658 O O . PRO A 1 93 ? 27.736 1.272 -32.179 1.00 54.16 93 PRO A O 1
ATOM 661 N N . ARG A 1 94 ? 29.391 0.372 -30.947 1.00 57.53 94 ARG A N 1
ATOM 662 C CA . ARG A 1 94 ? 28.941 0.800 -29.608 1.00 57.53 94 ARG A CA 1
ATOM 663 C C . ARG A 1 94 ? 29.013 2.325 -29.433 1.00 57.53 94 ARG A C 1
ATOM 665 O O . ARG A 1 94 ? 29.940 2.841 -28.813 1.00 57.53 94 ARG A O 1
ATOM 672 N N . THR A 1 95 ? 28.056 3.052 -30.004 1.00 63.66 95 THR A N 1
ATOM 673 C CA . THR A 1 95 ? 28.008 4.525 -30.009 1.00 63.66 95 THR A CA 1
ATOM 674 C C . THR A 1 95 ? 26.743 5.071 -29.337 1.00 63.66 95 THR A C 1
ATOM 676 O O . THR A 1 95 ? 25.695 4.428 -29.334 1.00 63.66 95 THR A O 1
ATOM 679 N N . VAL A 1 96 ? 26.836 6.281 -28.769 1.00 57.12 96 VAL A N 1
ATOM 680 C CA . VAL A 1 96 ? 25.750 6.951 -28.018 1.00 57.12 96 VAL A CA 1
ATOM 681 C C . VAL A 1 96 ? 24.535 7.261 -28.903 1.00 57.12 96 VAL A C 1
ATOM 683 O O . VAL A 1 96 ? 23.400 7.101 -28.468 1.00 57.12 96 VAL A O 1
ATOM 686 N N . ALA A 1 97 ? 24.761 7.612 -30.173 1.00 61.66 97 ALA A N 1
ATOM 687 C CA . ALA A 1 97 ? 23.689 7.928 -31.118 1.00 61.66 97 ALA A CA 1
ATOM 688 C C . ALA A 1 97 ? 22.746 6.737 -31.384 1.00 61.66 97 ALA A C 1
ATOM 690 O O . ALA A 1 97 ? 21.545 6.928 -31.562 1.00 61.66 97 ALA A O 1
ATOM 691 N N . ARG A 1 98 ? 23.263 5.498 -31.361 1.00 62.84 98 ARG A N 1
ATOM 692 C CA . ARG A 1 98 ? 22.445 4.290 -31.555 1.00 62.84 98 ARG A CA 1
ATOM 693 C C . ARG A 1 98 ? 21.661 3.909 -30.298 1.00 62.84 98 ARG A C 1
ATOM 695 O O . ARG A 1 98 ? 20.532 3.447 -30.417 1.00 62.84 98 ARG A O 1
ATOM 702 N N . TYR A 1 99 ? 22.222 4.142 -29.110 1.00 58.88 99 TYR A N 1
ATOM 703 C CA . TYR A 1 99 ? 21.496 3.983 -27.844 1.00 58.88 99 TYR A CA 1
ATOM 704 C C . TYR A 1 99 ? 20.266 4.896 -27.798 1.00 58.88 99 TYR A C 1
ATOM 706 O O . TYR A 1 99 ? 19.167 4.426 -27.514 1.00 58.88 99 TYR A O 1
ATOM 714 N N . ASP A 1 100 ? 20.432 6.171 -28.159 1.00 60.47 100 ASP A N 1
ATOM 715 C CA . ASP A 1 100 ? 19.316 7.117 -28.208 1.00 60.47 100 ASP A CA 1
ATOM 716 C C . ASP A 1 100 ? 18.259 6.711 -29.239 1.00 60.47 100 ASP A C 1
ATOM 718 O O . ASP A 1 100 ? 17.071 6.900 -28.992 1.00 60.47 100 ASP A O 1
ATOM 722 N N . GLN A 1 101 ? 18.662 6.112 -30.362 1.00 63.59 101 GLN A N 1
ATOM 723 C CA . GLN A 1 101 ? 17.728 5.599 -31.362 1.00 63.59 101 GLN A CA 1
ATOM 724 C C . GLN A 1 101 ? 16.920 4.399 -30.837 1.00 63.59 101 GLN A C 1
ATOM 726 O O . GLN A 1 101 ? 15.698 4.432 -30.903 1.00 63.59 101 GLN A O 1
ATOM 731 N N . ILE A 1 102 ? 17.567 3.394 -30.235 1.00 63.81 102 ILE A N 1
ATOM 732 C CA . ILE A 1 102 ? 16.890 2.199 -29.687 1.00 63.81 102 ILE A CA 1
ATOM 733 C C . ILE A 1 102 ? 15.968 2.568 -28.515 1.00 63.81 102 ILE A C 1
ATOM 735 O O . ILE A 1 102 ? 14.870 2.037 -28.385 1.00 63.81 102 ILE A O 1
ATOM 739 N N . VAL A 1 103 ? 16.374 3.515 -27.665 1.00 63.41 103 VAL A N 1
ATOM 740 C CA . VAL A 1 103 ? 15.543 3.990 -26.547 1.00 63.41 103 VAL A CA 1
ATOM 741 C C . VAL A 1 103 ? 14.343 4.807 -27.034 1.00 63.41 103 VAL A C 1
ATOM 743 O O . VAL A 1 103 ? 13.274 4.717 -26.433 1.00 63.41 103 VAL A O 1
ATOM 746 N N . ARG A 1 104 ? 14.497 5.596 -28.108 1.00 60.25 104 ARG A N 1
ATOM 747 C CA . ARG A 1 104 ? 13.413 6.405 -28.697 1.00 60.25 104 ARG A CA 1
ATOM 748 C C . ARG A 1 104 ? 12.453 5.589 -29.564 1.00 60.25 104 ARG A C 1
ATOM 750 O O . ARG A 1 104 ? 11.273 5.917 -29.599 1.00 60.25 104 ARG A O 1
ATOM 757 N N . GLU A 1 105 ? 12.944 4.560 -30.249 1.00 60.94 105 GLU A N 1
ATOM 758 C CA . GLU A 1 105 ? 12.132 3.618 -31.035 1.00 60.94 105 GLU A CA 1
ATOM 759 C C . GLU A 1 105 ? 11.497 2.528 -30.147 1.00 60.94 105 GLU A C 1
ATOM 761 O O . GLU A 1 105 ? 10.496 1.921 -30.524 1.00 60.94 105 GLU A O 1
ATOM 766 N N . GLY A 1 106 ? 12.049 2.297 -28.952 1.00 59.28 106 GLY A N 1
ATOM 767 C CA . GLY A 1 106 ? 11.650 1.234 -28.034 1.00 59.28 106 GLY A CA 1
ATOM 768 C C . GLY A 1 106 ? 10.494 1.572 -27.085 1.00 59.28 106 GLY A C 1
ATOM 769 O O . GLY A 1 106 ? 10.233 2.716 -26.716 1.00 59.28 106 GLY A O 1
ATOM 770 N N . SER A 1 107 ? 9.852 0.515 -26.585 1.00 62.44 107 SER A N 1
ATOM 771 C CA . SER A 1 107 ? 8.701 0.509 -25.666 1.00 62.44 107 SER A CA 1
ATOM 772 C C . SER A 1 107 ? 8.924 1.170 -24.295 1.00 62.44 107 SER A C 1
ATOM 774 O O . SER A 1 107 ? 8.029 1.139 -23.449 1.00 62.44 107 SER A O 1
ATOM 776 N N . LEU A 1 108 ? 10.097 1.751 -24.028 1.00 66.19 108 LEU A N 1
ATOM 777 C CA . LEU A 1 108 ? 10.467 2.295 -22.719 1.00 66.19 108 LEU A CA 1
ATOM 778 C C . LEU A 1 108 ? 9.604 3.494 -22.311 1.00 66.19 108 LEU A C 1
ATOM 780 O O . LEU A 1 108 ? 9.166 3.553 -21.165 1.00 66.19 108 LEU A O 1
ATOM 784 N N . ALA A 1 109 ? 9.289 4.409 -23.233 1.00 73.50 109 ALA A N 1
ATOM 785 C CA . ALA A 1 109 ? 8.413 5.549 -22.938 1.00 73.50 109 ALA A CA 1
ATOM 786 C C . ALA A 1 109 ? 6.988 5.101 -22.556 1.00 73.50 109 ALA A C 1
ATOM 788 O O . ALA A 1 109 ? 6.365 5.653 -21.644 1.00 73.50 109 ALA A O 1
ATOM 789 N N . THR A 1 110 ? 6.485 4.054 -23.214 1.00 75.56 110 THR A N 1
ATOM 790 C CA . THR A 1 110 ? 5.201 3.426 -22.885 1.00 75.56 110 THR A CA 1
ATOM 791 C C . THR A 1 110 ? 5.257 2.745 -21.517 1.00 75.56 110 THR A C 1
ATOM 793 O O . THR A 1 110 ? 4.366 2.957 -20.698 1.00 75.56 110 THR A O 1
ATOM 796 N N . VAL A 1 111 ? 6.317 1.981 -21.231 1.00 77.38 111 VAL A N 1
ATOM 797 C CA . VAL A 1 111 ? 6.509 1.304 -19.935 1.00 77.38 111 VAL A CA 1
ATOM 798 C C . VAL A 1 111 ? 6.607 2.310 -18.787 1.00 77.38 111 VAL A C 1
ATOM 800 O O . VAL A 1 111 ? 5.992 2.094 -17.746 1.00 77.38 111 VAL A O 1
ATOM 803 N N . GLU A 1 112 ? 7.307 3.430 -18.971 1.00 80.88 112 GLU A N 1
ATOM 804 C CA . GLU A 1 112 ? 7.412 4.483 -17.952 1.00 80.88 112 GLU A CA 1
ATOM 805 C C . GLU A 1 112 ? 6.077 5.204 -17.714 1.00 80.88 112 GLU A C 1
ATOM 807 O O . GLU A 1 112 ? 5.702 5.462 -16.569 1.00 80.88 112 GLU A O 1
ATOM 812 N N . SER A 1 113 ? 5.292 5.438 -18.769 1.00 81.38 113 SER A N 1
ATOM 813 C CA . SER A 1 113 ? 3.941 6.001 -18.633 1.00 81.38 113 SER A CA 1
ATOM 814 C C . SER A 1 113 ? 3.020 5.065 -17.837 1.00 81.38 113 SER A C 1
ATOM 816 O O . SER A 1 113 ? 2.299 5.500 -16.935 1.00 81.38 113 SER A O 1
ATOM 818 N N . ILE A 1 114 ? 3.089 3.757 -18.116 1.00 86.19 114 ILE A N 1
ATOM 819 C CA . ILE A 1 114 ? 2.351 2.730 -17.367 1.00 86.19 114 ILE A CA 1
ATOM 820 C C . ILE A 1 114 ? 2.848 2.661 -15.919 1.00 86.19 114 ILE A C 1
ATOM 822 O O . ILE A 1 114 ? 2.028 2.579 -15.005 1.00 86.19 114 ILE A O 1
ATOM 826 N N . ARG A 1 115 ? 4.166 2.738 -15.684 1.00 86.81 115 ARG A N 1
ATOM 827 C CA . ARG A 1 115 ? 4.757 2.752 -14.337 1.00 86.81 115 ARG A CA 1
ATOM 828 C C . ARG A 1 115 ? 4.185 3.887 -13.500 1.00 86.81 115 ARG A C 1
ATOM 830 O O . ARG A 1 115 ? 3.811 3.648 -12.354 1.00 86.81 115 ARG A O 1
ATOM 837 N N . PHE A 1 116 ? 4.094 5.092 -14.057 1.00 88.00 116 PHE A N 1
ATOM 838 C CA . PHE A 1 116 ? 3.556 6.243 -13.336 1.00 88.00 116 PHE A CA 1
ATOM 839 C C . PHE A 1 116 ? 2.088 6.028 -12.939 1.00 88.00 116 PHE A C 1
ATOM 841 O O . PHE A 1 116 ? 1.727 6.199 -11.774 1.00 88.00 116 PHE A O 1
ATOM 848 N N . GLY A 1 117 ? 1.252 5.563 -13.876 1.00 88.81 117 GLY A N 1
ATOM 849 C CA . GLY A 1 117 ? -0.150 5.237 -13.595 1.00 88.81 117 GLY A CA 1
ATOM 850 C C . GLY A 1 117 ? -0.315 4.113 -12.564 1.00 88.81 117 GLY A C 1
ATOM 851 O O . GLY A 1 117 ? -1.140 4.217 -11.654 1.00 88.81 117 GLY A O 1
ATOM 852 N N . ALA A 1 118 ? 0.506 3.064 -12.658 1.00 90.25 118 ALA A N 1
ATOM 853 C CA . ALA A 1 118 ? 0.517 1.956 -11.706 1.00 90.25 118 ALA A CA 1
ATOM 854 C C . ALA A 1 118 ? 0.949 2.412 -10.302 1.00 90.25 118 ALA A C 1
ATOM 856 O O . ALA A 1 118 ? 0.314 2.037 -9.316 1.00 90.25 118 ALA A O 1
ATOM 857 N N . GLY A 1 119 ? 1.973 3.267 -10.207 1.00 91.12 119 GLY A N 1
ATOM 858 C CA . GLY A 1 119 ? 2.431 3.869 -8.952 1.00 91.12 119 GLY A CA 1
ATOM 859 C C . GLY A 1 119 ? 1.353 4.725 -8.287 1.00 91.12 119 GLY A C 1
ATOM 860 O O . GLY A 1 119 ? 1.083 4.560 -7.097 1.00 91.12 119 GLY A O 1
ATOM 861 N N . ALA A 1 120 ? 0.655 5.556 -9.066 1.00 92.31 120 ALA A N 1
ATOM 862 C CA . ALA A 1 120 ? -0.482 6.339 -8.588 1.00 92.31 120 ALA A CA 1
ATOM 863 C C . ALA A 1 120 ? -1.608 5.444 -8.046 1.00 92.31 120 ALA A C 1
ATOM 865 O O . ALA A 1 120 ? -2.049 5.623 -6.909 1.00 92.31 120 ALA A O 1
ATOM 866 N N . ALA A 1 121 ? -2.039 4.440 -8.817 1.00 92.62 121 ALA A N 1
ATOM 867 C CA . ALA A 1 121 ? -3.079 3.503 -8.395 1.00 92.62 121 ALA A CA 1
ATOM 868 C C . ALA A 1 121 ? -2.690 2.747 -7.114 1.00 92.62 121 ALA A C 1
ATOM 870 O O . ALA A 1 121 ? -3.505 2.601 -6.201 1.00 92.62 121 ALA A O 1
ATOM 871 N N . PHE A 1 122 ? -1.435 2.310 -7.019 1.00 95.06 122 PHE A N 1
ATOM 872 C CA . PHE A 1 122 ? -0.884 1.652 -5.842 1.00 95.06 122 PHE A CA 1
ATOM 873 C C . PHE A 1 122 ? -0.841 2.562 -4.613 1.00 95.06 122 PHE A C 1
ATOM 875 O O . PHE A 1 122 ? -1.278 2.162 -3.534 1.00 95.06 122 PHE A O 1
ATOM 882 N N . GLY A 1 123 ? -0.368 3.798 -4.765 1.00 94.88 123 GLY A N 1
ATOM 883 C CA . GLY A 1 123 ? -0.341 4.769 -3.679 1.00 94.88 123 GLY A CA 1
ATOM 884 C C . GLY A 1 123 ? -1.745 5.094 -3.166 1.00 94.88 123 GLY A C 1
ATOM 885 O O . GLY A 1 123 ? -1.982 5.072 -1.958 1.00 94.88 123 GLY A O 1
ATOM 886 N N . ILE A 1 124 ? -2.711 5.284 -4.071 1.00 95.62 124 ILE A N 1
ATOM 887 C CA . ILE A 1 124 ? -4.124 5.484 -3.716 1.00 95.62 124 ILE A CA 1
ATOM 888 C C . ILE A 1 124 ? -4.682 4.253 -2.988 1.00 95.62 124 ILE A C 1
ATOM 890 O O . ILE A 1 124 ? -5.345 4.409 -1.961 1.00 95.62 124 ILE A O 1
ATOM 894 N N . ALA A 1 125 ? -4.389 3.037 -3.462 1.00 95.44 125 ALA A N 1
ATOM 895 C CA . ALA A 1 125 ? -4.769 1.804 -2.772 1.00 95.44 125 ALA A CA 1
ATOM 896 C C . ALA A 1 125 ? -4.249 1.796 -1.329 1.00 95.44 125 ALA A C 1
ATOM 898 O O . ALA A 1 125 ? -5.018 1.604 -0.386 1.00 95.44 125 ALA A O 1
ATOM 899 N N . TRP A 1 126 ? -2.958 2.083 -1.152 1.00 96.81 126 TRP A N 1
ATOM 900 C CA . TRP A 1 126 ? -2.303 2.122 0.151 1.00 96.81 126 TRP A CA 1
ATOM 901 C C . TRP A 1 126 ? -2.968 3.137 1.095 1.00 96.81 126 TRP A C 1
ATOM 903 O O . TRP A 1 126 ? -3.257 2.810 2.252 1.00 96.81 126 TRP A O 1
ATOM 913 N N . ILE A 1 127 ? -3.271 4.346 0.601 1.00 96.81 127 ILE A N 1
ATOM 914 C CA . ILE A 1 127 ? -3.965 5.404 1.356 1.00 96.81 127 ILE A CA 1
ATOM 915 C C . ILE A 1 127 ? -5.341 4.921 1.812 1.00 96.81 127 ILE A C 1
ATOM 917 O O . ILE A 1 127 ? -5.662 4.994 3.001 1.00 96.81 127 ILE A O 1
ATOM 921 N N . LEU A 1 128 ? -6.157 4.420 0.882 1.00 96.00 128 LEU A N 1
ATOM 922 C CA . LEU A 1 128 ? -7.531 4.012 1.170 1.00 96.00 128 LEU A CA 1
ATOM 923 C C . LEU A 1 128 ? -7.581 2.852 2.162 1.00 96.00 128 LEU A C 1
ATOM 925 O O . LEU A 1 128 ? -8.415 2.860 3.070 1.00 96.00 128 LEU A O 1
ATOM 929 N N . ILE A 1 129 ? -6.674 1.884 2.030 1.00 96.12 129 ILE A N 1
ATOM 930 C CA . ILE A 1 129 ? -6.561 0.767 2.966 1.00 96.12 129 ILE A CA 1
ATOM 931 C C . ILE A 1 129 ? -6.151 1.270 4.343 1.00 96.12 129 ILE A C 1
ATOM 933 O O . ILE A 1 129 ? -6.860 0.992 5.309 1.00 96.12 129 ILE A O 1
ATOM 937 N N . SER A 1 130 ? -5.091 2.076 4.430 1.00 96.12 130 SER A N 1
ATOM 938 C CA . SER A 1 130 ? -4.588 2.627 5.697 1.00 96.12 130 SER A CA 1
ATOM 939 C C . SER A 1 130 ? -5.652 3.440 6.432 1.00 96.12 130 SER A C 1
ATOM 941 O O . SER A 1 130 ? -5.838 3.292 7.641 1.00 96.12 130 SER A O 1
ATOM 943 N N . LEU A 1 131 ? -6.412 4.251 5.696 1.00 94.81 131 LEU A N 1
ATOM 944 C CA . LEU A 1 131 ? -7.528 5.008 6.245 1.00 94.81 131 LEU A CA 1
ATOM 945 C C . LEU A 1 131 ? -8.646 4.083 6.745 1.00 94.81 131 LEU A C 1
ATOM 947 O O . LEU A 1 131 ? -9.168 4.287 7.841 1.00 94.81 131 LEU A O 1
ATOM 951 N N . SER A 1 132 ? -9.002 3.060 5.967 1.00 93.44 132 SER A N 1
ATOM 952 C CA . SER A 1 132 ? -10.081 2.125 6.306 1.00 93.44 132 SER A CA 1
ATOM 953 C C . SER A 1 132 ? -9.755 1.312 7.558 1.00 93.44 132 SER A C 1
ATOM 955 O O . SER A 1 132 ? -10.574 1.254 8.475 1.00 93.44 132 SER A O 1
ATOM 957 N N . VAL A 1 133 ? -8.542 0.755 7.662 1.00 93.62 133 VAL A N 1
ATOM 958 C CA . VAL A 1 133 ? -8.132 -0.020 8.845 1.00 93.62 133 VAL A CA 1
ATOM 959 C C . VAL A 1 133 ? -7.983 0.841 10.095 1.00 93.62 133 VAL A C 1
ATOM 961 O O . VAL A 1 133 ? -8.308 0.391 11.193 1.00 93.62 133 VAL A O 1
ATOM 964 N N . MET A 1 134 ? -7.537 2.091 9.943 1.00 93.06 134 MET A N 1
ATOM 965 C CA . MET A 1 134 ? -7.426 3.034 11.054 1.00 93.06 134 MET A CA 1
ATOM 966 C C . MET A 1 134 ? -8.809 3.407 11.593 1.00 93.06 134 MET A C 1
ATOM 968 O O . MET A 1 134 ? -9.013 3.444 12.806 1.00 93.06 134 MET A O 1
ATOM 972 N N . ARG A 1 135 ? -9.776 3.659 10.701 1.00 90.50 135 ARG A N 1
ATOM 973 C CA . ARG A 1 135 ? -11.164 3.974 11.080 1.00 90.50 135 ARG A CA 1
ATOM 974 C C . ARG A 1 135 ? -11.887 2.778 11.686 1.00 90.50 135 ARG A C 1
ATOM 976 O O . ARG A 1 135 ? -12.668 2.966 12.610 1.00 90.50 135 ARG A O 1
ATOM 983 N N . ALA A 1 136 ? -11.590 1.572 11.209 1.00 91.06 136 ALA A N 1
ATOM 984 C CA . ALA A 1 136 ? -12.088 0.333 11.794 1.00 91.06 136 ALA A CA 1
ATOM 985 C C . ALA A 1 136 ? -11.449 0.003 13.157 1.00 91.06 136 ALA A C 1
ATOM 987 O O . ALA A 1 136 ? -11.885 -0.941 13.805 1.00 91.06 136 ALA A O 1
ATOM 988 N N . GLY A 1 137 ? -10.417 0.740 13.591 1.00 90.31 137 GLY A N 1
ATOM 989 C CA . GLY A 1 137 ? -9.723 0.491 14.857 1.00 90.31 137 GLY A CA 1
ATOM 990 C C . GLY A 1 137 ? -8.775 -0.711 14.835 1.00 90.31 137 GLY A C 1
ATOM 991 O O . GLY A 1 137 ? -8.256 -1.101 15.878 1.00 90.31 137 GLY A O 1
ATOM 992 N N . LEU A 1 138 ? -8.509 -1.289 13.661 1.00 92.12 138 LEU A N 1
ATOM 993 C CA . LEU A 1 138 ? -7.605 -2.433 13.510 1.00 92.12 138 LEU A CA 1
ATOM 994 C C . LEU A 1 138 ? -6.148 -2.032 13.721 1.00 92.12 138 LEU A C 1
ATOM 996 O O . LEU A 1 138 ? -5.369 -2.792 14.287 1.00 92.12 138 LEU A O 1
ATOM 1000 N N . VAL A 1 139 ? -5.786 -0.822 13.303 1.00 93.12 139 VAL A N 1
ATOM 1001 C CA . VAL A 1 139 ? -4.448 -0.257 13.500 1.00 93.12 139 VAL A CA 1
ATOM 1002 C C . VAL A 1 139 ? -4.532 1.030 14.308 1.00 93.12 139 VAL A C 1
ATOM 1004 O O . VAL A 1 139 ? -5.527 1.759 14.252 1.00 93.12 139 VAL A O 1
ATOM 1007 N N . SER A 1 140 ? -3.465 1.330 15.046 1.00 90.94 140 SER A N 1
ATOM 1008 C CA . SER A 1 140 ? -3.353 2.595 15.768 1.00 90.94 140 SER A CA 1
ATOM 1009 C C . SER A 1 140 ? -3.326 3.782 14.798 1.00 90.94 140 SER A C 1
ATOM 1011 O O . SER A 1 140 ? -2.945 3.654 13.631 1.00 90.94 140 SER A O 1
ATOM 1013 N N . ARG A 1 141 ? -3.686 4.977 15.288 1.00 90.94 141 ARG A N 1
ATOM 1014 C CA . ARG A 1 141 ? -3.655 6.205 14.469 1.00 90.94 141 ARG A CA 1
ATOM 1015 C C . ARG A 1 141 ? -2.255 6.500 13.923 1.00 90.94 141 ARG A C 1
ATOM 1017 O O . ARG A 1 141 ? -2.139 6.986 12.810 1.00 90.94 141 ARG A O 1
ATOM 1024 N N . PHE A 1 142 ? -1.204 6.174 14.678 1.00 91.44 142 PHE A N 1
ATOM 1025 C CA . PHE A 1 142 ? 0.180 6.341 14.231 1.00 91.44 142 PHE A CA 1
ATOM 1026 C C . PHE A 1 142 ? 0.499 5.452 13.020 1.00 91.44 142 PHE A C 1
ATOM 1028 O O . PHE A 1 142 ? 0.927 5.962 11.989 1.00 91.44 142 PHE A O 1
ATOM 1035 N N . VAL A 1 143 ? 0.223 4.146 13.111 1.00 93.50 143 VAL A N 1
ATOM 1036 C CA . VAL A 1 143 ? 0.480 3.189 12.018 1.00 93.50 143 VAL A CA 1
ATOM 1037 C C . VAL A 1 143 ? -0.412 3.479 10.803 1.00 93.50 143 VAL A C 1
ATOM 1039 O O . VAL A 1 143 ? 0.042 3.381 9.664 1.00 93.50 143 VAL A O 1
ATOM 1042 N N . GLY A 1 144 ? -1.661 3.900 11.031 1.00 94.38 144 GLY A N 1
ATOM 1043 C CA . GLY A 1 144 ? -2.578 4.340 9.977 1.00 94.38 144 GLY A CA 1
ATOM 1044 C C . GLY A 1 144 ? -2.075 5.575 9.223 1.00 94.38 144 GLY A C 1
ATOM 1045 O O . GLY A 1 144 ? -1.963 5.540 8.000 1.00 94.38 144 GLY A O 1
ATOM 1046 N N . THR A 1 145 ? -1.710 6.648 9.936 1.00 95.62 145 THR A N 1
ATOM 1047 C CA . THR A 1 145 ? -1.143 7.865 9.326 1.00 95.62 145 THR A CA 1
ATOM 1048 C C . THR A 1 145 ? 0.168 7.574 8.604 1.00 95.62 145 THR A C 1
ATOM 1050 O O . THR A 1 145 ? 0.376 8.076 7.502 1.00 95.62 145 THR A O 1
ATOM 1053 N N . LEU A 1 146 ? 1.026 6.722 9.173 1.00 96.56 146 LEU A N 1
ATOM 1054 C CA . LEU A 1 146 ? 2.262 6.297 8.522 1.00 96.56 146 LEU A CA 1
ATOM 1055 C C . LEU A 1 146 ? 1.985 5.608 7.177 1.00 96.56 146 LEU A C 1
ATOM 1057 O O . LEU A 1 146 ? 2.628 5.928 6.182 1.00 96.56 146 LEU A O 1
ATOM 1061 N N . GLY A 1 147 ? 0.984 4.725 7.127 1.00 96.56 147 GLY A N 1
ATOM 1062 C CA . GLY A 1 147 ? 0.535 4.094 5.886 1.00 96.56 147 GLY A CA 1
ATOM 1063 C C . GLY A 1 147 ? 0.021 5.102 4.853 1.00 96.56 147 GLY A C 1
ATOM 1064 O O . GLY A 1 147 ? 0.357 5.004 3.676 1.00 96.56 147 GLY A O 1
ATOM 1065 N N . ILE A 1 148 ? -0.722 6.127 5.282 1.00 96.94 148 ILE A N 1
ATOM 1066 C CA . ILE A 1 148 ? -1.171 7.209 4.391 1.00 96.94 148 ILE A CA 1
ATOM 1067 C C . ILE A 1 148 ? 0.030 7.959 3.798 1.00 96.94 148 ILE A C 1
ATOM 1069 O O . ILE A 1 148 ? 0.069 8.169 2.589 1.00 96.94 148 ILE A O 1
ATOM 1073 N N . VAL A 1 149 ? 1.029 8.314 4.615 1.00 96.25 149 VAL A N 1
ATOM 1074 C CA . VAL A 1 149 ? 2.254 8.987 4.144 1.00 96.25 149 VAL A CA 1
ATOM 1075 C C . VAL A 1 149 ? 2.996 8.125 3.120 1.00 96.25 149 VAL A C 1
ATOM 1077 O O . VAL A 1 149 ? 3.376 8.629 2.066 1.00 96.25 149 VAL A O 1
ATOM 1080 N N . ILE A 1 150 ? 3.145 6.822 3.378 1.00 96.00 150 ILE A N 1
ATOM 1081 C CA . ILE A 1 150 ? 3.757 5.878 2.429 1.00 96.00 150 ILE A CA 1
ATOM 1082 C C . ILE A 1 150 ? 2.979 5.858 1.111 1.00 96.00 150 ILE A C 1
ATOM 1084 O O . ILE A 1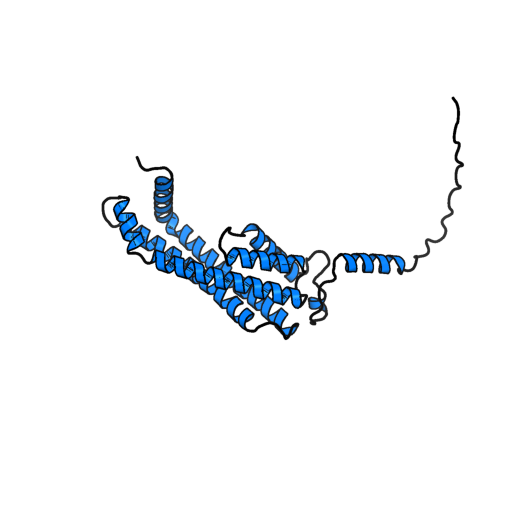 150 ? 3.582 5.912 0.041 1.00 96.00 150 ILE A O 1
ATOM 1088 N N . GLY A 1 151 ? 1.649 5.813 1.171 1.00 95.06 151 GLY A N 1
ATOM 1089 C CA . GLY A 1 151 ? 0.811 5.820 -0.021 1.00 95.06 151 GLY A CA 1
ATOM 1090 C C . GLY A 1 151 ? 0.934 7.109 -0.837 1.00 95.06 151 GLY A C 1
ATOM 1091 O O . GLY A 1 151 ? 1.061 7.038 -2.056 1.00 95.06 151 GLY A O 1
ATOM 1092 N N . VAL A 1 152 ? 0.998 8.279 -0.191 1.00 95.69 152 VAL A N 1
ATOM 1093 C CA . VAL A 1 152 ? 1.225 9.566 -0.878 1.00 95.69 152 VAL A CA 1
ATOM 1094 C C . VAL A 1 152 ? 2.593 9.594 -1.565 1.00 95.69 152 VAL A C 1
ATOM 1096 O O . VAL A 1 152 ? 2.678 9.977 -2.729 1.00 95.69 152 VAL A O 1
ATOM 1099 N N . LEU A 1 153 ? 3.645 9.135 -0.880 1.00 94.19 153 LEU A N 1
ATOM 1100 C CA . LEU A 1 153 ? 5.004 9.079 -1.434 1.00 94.19 153 LEU A CA 1
ATOM 1101 C C . LEU A 1 153 ? 5.139 8.090 -2.603 1.00 94.19 153 LEU A C 1
ATOM 1103 O O . LEU A 1 153 ? 5.977 8.286 -3.475 1.00 94.19 153 LEU A O 1
ATOM 1107 N N . ASN A 1 154 ? 4.316 7.040 -2.642 1.00 91.88 154 ASN A N 1
ATOM 1108 C CA . ASN A 1 154 ? 4.259 6.131 -3.789 1.00 91.88 154 ASN A CA 1
ATOM 1109 C C . ASN A 1 154 ? 3.405 6.686 -4.938 1.00 91.88 154 ASN A C 1
ATOM 1111 O O . ASN A 1 154 ? 3.725 6.449 -6.099 1.00 91.88 154 ASN A O 1
ATOM 1115 N N . ALA A 1 155 ? 2.334 7.423 -4.627 1.00 90.94 155 ALA A N 1
ATOM 1116 C CA . ALA A 1 155 ? 1.474 8.021 -5.644 1.00 90.94 155 ALA A CA 1
ATOM 1117 C C . ALA A 1 155 ? 2.175 9.154 -6.404 1.00 90.94 155 ALA A C 1
ATOM 1119 O O . ALA A 1 155 ? 1.952 9.328 -7.600 1.00 90.94 155 ALA A O 1
ATOM 1120 N N . ILE A 1 156 ? 3.017 9.917 -5.704 1.00 90.12 156 ILE A N 1
ATOM 1121 C CA . ILE A 1 156 ? 3.834 10.989 -6.267 1.00 90.12 156 ILE A CA 1
ATOM 1122 C C . ILE A 1 156 ? 5.298 10.608 -6.019 1.00 90.12 156 ILE A C 1
ATOM 1124 O O . ILE A 1 156 ? 5.814 10.882 -4.932 1.00 90.12 156 ILE A O 1
ATOM 1128 N N . PRO A 1 157 ? 5.966 9.951 -6.985 1.00 80.81 157 PRO A N 1
ATOM 1129 C CA . PRO A 1 157 ? 7.265 9.317 -6.780 1.00 80.81 157 PRO A CA 1
ATOM 1130 C C . PRO A 1 157 ? 8.399 10.352 -6.710 1.00 80.81 157 PRO A C 1
ATOM 1132 O O . PRO A 1 157 ? 9.183 10.506 -7.642 1.00 80.81 157 PRO A O 1
ATOM 1135 N N . ILE A 1 158 ? 8.483 11.074 -5.590 1.00 83.31 158 ILE A N 1
ATOM 1136 C CA . ILE A 1 158 ? 9.568 12.023 -5.293 1.00 83.31 158 ILE A CA 1
ATOM 1137 C C . ILE A 1 158 ? 10.740 11.268 -4.654 1.00 83.31 158 ILE A C 1
ATOM 1139 O O . ILE A 1 158 ? 11.893 11.465 -5.029 1.00 83.31 158 ILE A O 1
ATOM 1143 N N . ILE A 1 159 ? 10.444 10.389 -3.690 1.00 86.00 159 ILE A N 1
ATOM 1144 C CA . ILE A 1 159 ? 11.411 9.556 -2.961 1.00 86.00 159 ILE A CA 1
ATOM 1145 C C . ILE A 1 159 ? 10.768 8.193 -2.698 1.00 86.00 159 ILE A C 1
ATOM 1147 O O . ILE A 1 159 ? 9.609 8.132 -2.289 1.00 86.00 159 ILE A O 1
ATOM 1151 N N . LEU A 1 160 ? 11.522 7.101 -2.873 1.00 80.19 160 LEU A N 1
ATOM 1152 C CA . LEU A 1 160 ? 11.053 5.757 -2.525 1.00 80.19 160 LEU A CA 1
ATOM 1153 C C . LEU A 1 160 ? 11.046 5.576 -0.995 1.00 80.19 160 LEU A C 1
ATOM 1155 O O . LEU A 1 160 ? 12.115 5.591 -0.376 1.00 80.19 160 LEU A O 1
ATOM 1159 N N . PRO A 1 161 ? 9.887 5.334 -0.356 1.00 87.75 161 PRO A N 1
ATOM 1160 C CA . PRO A 1 161 ? 9.784 5.264 1.099 1.00 87.75 161 PRO A CA 1
ATOM 1161 C C . PRO A 1 161 ? 10.155 3.877 1.653 1.00 87.75 161 PRO A C 1
ATOM 1163 O O . PRO A 1 161 ? 9.462 3.369 2.530 1.00 87.75 161 PRO A O 1
ATOM 1166 N N . VAL A 1 162 ? 11.235 3.247 1.168 1.00 89.62 162 VAL A N 1
ATOM 1167 C CA . VAL A 1 162 ? 11.561 1.833 1.463 1.00 89.62 162 VAL A CA 1
ATOM 1168 C C . VAL A 1 162 ? 11.646 1.567 2.965 1.00 89.62 162 VAL A C 1
ATOM 1170 O O . VAL A 1 162 ? 11.049 0.612 3.446 1.00 89.62 162 VAL A O 1
ATOM 1173 N N . VAL A 1 163 ? 12.325 2.436 3.719 1.00 93.06 163 VAL A N 1
ATOM 1174 C CA . VAL A 1 163 ? 12.481 2.290 5.179 1.00 93.06 163 VAL A CA 1
ATOM 1175 C C . VAL A 1 163 ? 11.139 2.408 5.909 1.00 93.06 163 VAL A C 1
ATOM 1177 O O . VAL A 1 163 ? 10.854 1.642 6.825 1.00 93.06 163 VAL A O 1
ATOM 1180 N N . LEU A 1 164 ? 10.287 3.350 5.495 1.00 94.44 164 LEU A N 1
ATOM 1181 C CA . LEU A 1 164 ? 8.961 3.533 6.091 1.00 94.44 164 LEU A CA 1
ATOM 1182 C C . LEU A 1 164 ? 8.052 2.348 5.748 1.00 94.44 164 LEU A C 1
ATOM 1184 O O . LEU A 1 164 ? 7.313 1.870 6.604 1.00 94.44 164 LEU A O 1
ATOM 1188 N N . GLN A 1 165 ? 8.138 1.850 4.516 1.00 93.81 165 GLN A N 1
ATOM 1189 C CA . GLN A 1 165 ? 7.380 0.707 4.029 1.00 93.81 165 GLN A CA 1
ATOM 1190 C C . GLN A 1 165 ? 7.763 -0.585 4.755 1.00 93.81 165 GLN A C 1
ATOM 1192 O O . GLN A 1 165 ? 6.876 -1.310 5.205 1.00 93.81 165 GLN A O 1
ATOM 1197 N N . THR A 1 166 ? 9.059 -0.869 4.908 1.00 94.19 166 THR A N 1
ATOM 1198 C CA . THR A 1 166 ? 9.530 -2.053 5.640 1.00 94.19 166 THR A CA 1
ATOM 1199 C C . THR A 1 166 ? 9.170 -1.968 7.115 1.00 94.19 166 THR A C 1
ATOM 1201 O O . THR A 1 166 ? 8.672 -2.947 7.668 1.00 94.19 166 THR A O 1
ATOM 1204 N N . PHE A 1 167 ? 9.322 -0.795 7.737 1.00 95.56 167 PHE A N 1
ATOM 1205 C CA . PHE A 1 167 ? 8.860 -0.572 9.105 1.00 95.56 167 PHE A CA 1
ATOM 1206 C C . PHE A 1 167 ? 7.350 -0.801 9.237 1.00 95.56 167 PHE A C 1
ATOM 1208 O O . PHE A 1 167 ? 6.917 -1.501 10.150 1.00 95.56 167 PHE A O 1
ATOM 1215 N N . TRP A 1 168 ? 6.537 -0.255 8.327 1.00 96.44 168 TRP A N 1
ATOM 1216 C CA . TRP A 1 168 ? 5.082 -0.409 8.364 1.00 96.44 168 TRP A CA 1
ATOM 1217 C C . TRP A 1 168 ? 4.665 -1.870 8.188 1.00 96.44 168 TRP A C 1
ATOM 1219 O O . TRP A 1 168 ? 3.836 -2.363 8.948 1.00 96.44 168 TRP A O 1
ATOM 1229 N N . LEU A 1 169 ? 5.277 -2.594 7.247 1.00 95.94 169 LEU A N 1
ATOM 1230 C CA . LEU A 1 169 ? 5.016 -4.022 7.055 1.00 95.94 169 LEU A CA 1
ATOM 1231 C C . LEU A 1 169 ? 5.445 -4.852 8.264 1.00 95.94 169 LEU A C 1
ATOM 1233 O O . LEU A 1 169 ? 4.700 -5.733 8.686 1.00 95.94 169 LEU A O 1
ATOM 1237 N N . GLY A 1 170 ? 6.596 -4.536 8.861 1.00 96.12 170 GLY A N 1
ATOM 1238 C CA . GLY A 1 170 ? 7.036 -5.145 10.113 1.00 96.12 170 GLY A CA 1
ATOM 1239 C C . GLY A 1 170 ? 6.046 -4.885 11.248 1.00 96.12 170 GLY A C 1
ATOM 1240 O O . GLY A 1 170 ? 5.669 -5.813 11.959 1.00 96.12 170 GLY A O 1
ATOM 1241 N N . ALA A 1 171 ? 5.552 -3.651 11.371 1.00 94.31 171 ALA A N 1
ATOM 1242 C CA . ALA A 1 171 ? 4.564 -3.278 12.374 1.00 94.31 171 ALA A CA 1
ATOM 1243 C C . ALA A 1 171 ? 3.243 -4.044 12.200 1.00 94.31 171 ALA A C 1
ATOM 1245 O O . ALA A 1 171 ? 2.715 -4.581 13.174 1.00 94.31 171 ALA A O 1
ATOM 1246 N N . ILE A 1 172 ? 2.739 -4.154 10.966 1.00 95.19 172 ILE A N 1
ATOM 1247 C CA . ILE A 1 172 ? 1.561 -4.973 10.655 1.00 95.19 172 ILE A CA 1
ATOM 1248 C C . ILE A 1 172 ? 1.832 -6.447 10.963 1.00 95.19 172 ILE A C 1
ATOM 1250 O O . ILE A 1 172 ? 1.007 -7.079 11.609 1.00 95.19 172 ILE A O 1
ATOM 1254 N N . GLY A 1 173 ? 2.988 -6.992 10.581 1.00 94.12 173 GLY A N 1
ATOM 1255 C CA . GLY A 1 173 ? 3.352 -8.378 10.885 1.00 94.12 173 GLY A CA 1
ATOM 1256 C C . GLY A 1 173 ? 3.350 -8.672 12.388 1.00 94.12 173 GLY A C 1
ATOM 1257 O O . GLY A 1 173 ? 2.709 -9.619 12.833 1.00 94.12 173 GLY A O 1
ATOM 1258 N N . VAL A 1 174 ? 3.995 -7.820 13.190 1.00 94.56 174 VAL A N 1
ATOM 1259 C CA . VAL A 1 174 ? 4.018 -7.935 14.659 1.00 94.56 174 VAL A CA 1
ATOM 1260 C C . VAL A 1 174 ? 2.609 -7.842 15.253 1.00 94.56 174 VAL A C 1
ATOM 1262 O O . VAL A 1 174 ? 2.268 -8.613 16.153 1.00 94.56 174 VAL A O 1
ATOM 1265 N N . LEU A 1 175 ? 1.772 -6.941 14.731 1.00 92.38 175 LEU A N 1
ATOM 1266 C CA . LEU A 1 175 ? 0.376 -6.794 15.140 1.00 92.38 175 LEU A CA 1
ATOM 1267 C C . LEU A 1 175 ? -0.447 -8.053 14.836 1.00 92.38 175 LEU A C 1
ATOM 1269 O O . LEU A 1 175 ? -1.152 -8.565 15.709 1.00 92.38 175 LEU A O 1
ATOM 1273 N N . LEU A 1 176 ? -0.304 -8.602 13.629 1.00 91.25 176 LEU A N 1
ATOM 1274 C CA . LEU A 1 176 ? -0.964 -9.843 13.228 1.00 91.25 176 LEU A CA 1
ATOM 1275 C C . LEU A 1 176 ? -0.477 -11.055 14.034 1.00 91.25 176 LEU A C 1
ATOM 1277 O O . LEU A 1 176 ? -1.235 -12.004 14.193 1.00 91.25 176 LEU A O 1
ATOM 1281 N N . LEU A 1 177 ? 0.721 -11.010 14.622 1.00 93.31 177 LEU A N 1
ATOM 1282 C CA . LEU A 1 177 ? 1.283 -12.062 15.484 1.00 93.31 177 LEU A CA 1
ATOM 1283 C C . LEU A 1 177 ? 0.961 -11.921 16.986 1.00 93.31 177 LEU A C 1
ATOM 1285 O O . LEU A 1 177 ? 1.447 -12.724 17.774 1.00 93.31 177 LEU A O 1
ATOM 1289 N N . ASP A 1 178 ? 0.160 -10.932 17.393 1.00 90.25 178 ASP A N 1
ATOM 1290 C CA . ASP A 1 178 ? -0.179 -10.636 18.809 1.00 90.25 178 ASP A CA 1
ATOM 1291 C C . ASP A 1 178 ? 0.979 -10.129 19.656 1.00 90.25 178 ASP A C 1
ATOM 1293 O O . ASP A 1 178 ? 0.923 -10.105 20.880 1.00 90.25 178 ASP A O 1
ATOM 1297 N N . ARG A 1 179 ? 2.066 -9.718 19.010 1.00 91.44 179 ARG A N 1
ATOM 1298 C CA . ARG A 1 179 ? 3.271 -9.261 19.706 1.00 91.44 179 ARG A CA 1
ATOM 1299 C C . ARG A 1 179 ? 3.377 -7.744 19.733 1.00 91.44 179 ARG A C 1
ATOM 1301 O O . ARG A 1 179 ? 4.456 -7.204 19.964 1.00 91.44 179 ARG A O 1
ATOM 1308 N N . TRP A 1 180 ? 2.275 -7.044 19.458 1.00 89.94 180 TRP A N 1
ATOM 1309 C CA . TRP A 1 180 ? 2.269 -5.589 19.449 1.00 89.94 180 TRP A CA 1
ATOM 1310 C C . TRP A 1 180 ? 2.414 -5.035 20.873 1.00 89.94 180 TRP A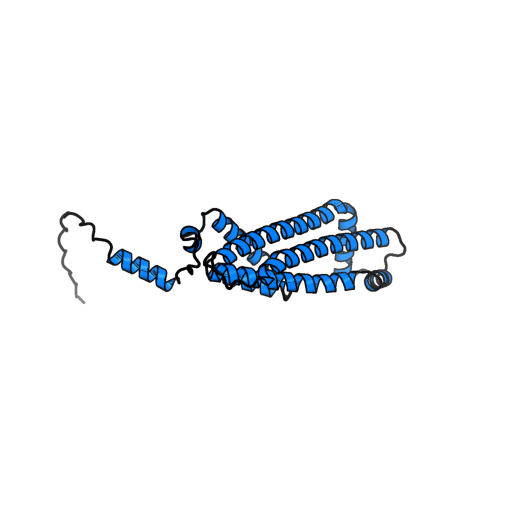 C 1
ATOM 1312 O O . TRP A 1 180 ? 1.683 -5.466 21.768 1.00 89.94 180 TRP A O 1
ATOM 1322 N N . PRO A 1 181 ? 3.318 -4.065 21.106 1.00 81.12 181 PRO A N 1
ATOM 1323 C CA . PRO A 1 181 ? 3.459 -3.432 22.412 1.00 81.12 181 PRO A CA 1
ATOM 1324 C C . PRO A 1 181 ? 2.140 -2.787 22.858 1.00 81.12 181 PRO A C 1
ATOM 1326 O O . PRO A 1 181 ? 1.627 -1.884 22.195 1.00 81.12 181 PRO A O 1
ATOM 1329 N N . GLY A 1 182 ? 1.593 -3.249 23.985 1.00 78.69 182 GLY A N 1
ATOM 1330 C CA . GLY A 1 182 ? 0.290 -2.804 24.491 1.00 78.69 182 GLY A CA 1
ATOM 1331 C C . GLY A 1 182 ? -0.919 -3.577 23.948 1.00 78.69 182 GLY A C 1
ATOM 1332 O O . GLY A 1 182 ? -2.042 -3.126 24.156 1.00 78.69 182 GLY A O 1
ATOM 1333 N N . GLY A 1 183 ? -0.697 -4.718 23.285 1.00 82.44 183 GLY A N 1
ATOM 1334 C CA . GLY A 1 183 ? -1.744 -5.615 22.793 1.00 82.44 183 GLY A CA 1
ATOM 1335 C C . GLY A 1 183 ? -2.282 -5.245 21.412 1.00 82.44 183 GLY A C 1
ATOM 1336 O O . GLY A 1 183 ? -1.973 -4.194 20.839 1.00 82.44 183 GLY A O 1
ATOM 1337 N N . ARG A 1 184 ? -3.097 -6.139 20.849 1.00 82.25 184 ARG A N 1
ATOM 1338 C CA . ARG A 1 184 ? -3.877 -5.853 19.642 1.00 82.25 184 ARG A CA 1
ATOM 1339 C C . ARG A 1 184 ? -5.017 -4.900 20.005 1.00 82.25 184 ARG A C 1
ATOM 1341 O O . ARG A 1 184 ? -5.632 -5.019 21.054 1.00 82.25 184 ARG A O 1
ATOM 1348 N N . GLY A 1 185 ? -5.280 -3.918 19.144 1.00 78.94 185 GLY A N 1
ATOM 1349 C CA . GLY A 1 185 ? -6.305 -2.899 19.396 1.00 78.94 185 GLY A CA 1
ATOM 1350 C C . GLY A 1 185 ? -7.698 -3.478 19.682 1.00 78.94 185 GLY A C 1
ATOM 1351 O O . GLY A 1 185 ? -7.999 -4.578 19.221 1.00 78.94 185 GLY A O 1
ATOM 1352 N N . PRO A 1 186 ? -8.586 -2.716 20.345 1.00 78.44 186 PRO A 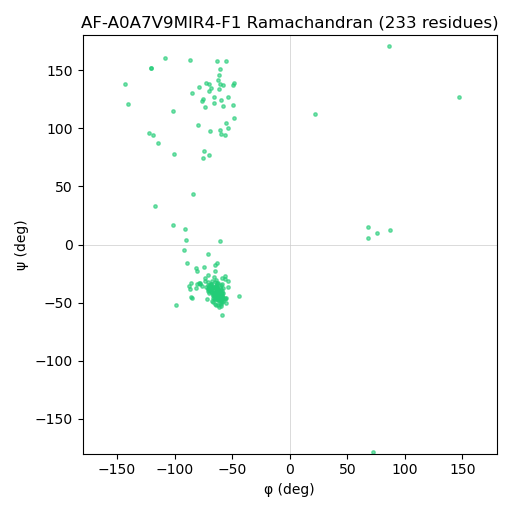N 1
ATOM 1353 C CA . PRO A 1 186 ? -9.869 -3.214 20.861 1.00 78.44 186 PRO A CA 1
ATOM 1354 C C . PRO A 1 186 ? -10.771 -3.848 19.789 1.00 78.44 186 PRO A C 1
ATOM 1356 O O . PRO A 1 186 ? -11.497 -4.794 20.071 1.00 78.44 186 PRO A O 1
ATOM 1359 N N . ALA A 1 187 ? -10.673 -3.394 18.536 1.00 87.06 187 ALA A N 1
ATOM 1360 C CA . ALA A 1 187 ? -11.428 -3.945 17.409 1.00 87.06 187 ALA A CA 1
ATOM 1361 C C . ALA A 1 187 ? -11.069 -5.405 17.046 1.00 87.06 187 ALA A C 1
ATOM 1363 O O . ALA A 1 187 ? -11.817 -6.069 16.316 1.00 87.06 187 ALA A O 1
ATOM 1364 N N . TRP A 1 188 ? -9.917 -5.909 17.500 1.00 86.81 188 TRP A N 1
ATOM 1365 C CA . TRP A 1 188 ? -9.526 -7.310 17.323 1.00 86.81 188 TRP A CA 1
ATOM 1366 C C . TRP A 1 188 ? -10.246 -8.237 18.303 1.00 86.81 188 TRP A C 1
ATOM 1368 O O . TRP A 1 188 ? -10.572 -9.353 17.915 1.00 86.81 188 TRP A O 1
ATOM 1378 N N . GLU A 1 189 ? -10.540 -7.758 19.512 1.00 85.06 189 GLU A N 1
ATOM 1379 C CA . GLU A 1 189 ? -11.235 -8.518 20.557 1.00 85.06 189 GLU A CA 1
ATOM 1380 C C . GLU A 1 189 ? -12.753 -8.443 20.393 1.00 85.06 189 GLU A C 1
ATOM 1382 O O . GLU A 1 189 ? -13.439 -9.459 20.441 1.00 85.06 189 GLU A O 1
ATOM 1387 N N . THR A 1 190 ? -13.286 -7.242 20.157 1.00 84.19 190 THR A N 1
ATOM 1388 C CA . THR A 1 190 ? -14.739 -7.019 20.100 1.00 84.19 190 THR A CA 1
ATOM 1389 C C . THR A 1 190 ? -15.348 -7.403 18.757 1.00 84.19 190 THR A C 1
ATOM 1391 O O . THR A 1 190 ? -16.549 -7.627 18.664 1.00 84.19 190 THR A O 1
ATOM 1394 N N . GLY A 1 191 ? -14.546 -7.435 17.687 1.00 84.38 191 GLY A N 1
ATOM 1395 C CA . GLY A 1 191 ? -15.055 -7.603 16.325 1.00 84.38 191 GLY A CA 1
ATOM 1396 C C . GLY A 1 191 ? -15.876 -6.410 15.815 1.00 84.38 191 GLY A C 1
ATOM 1397 O O . GLY A 1 191 ? -16.395 -6.468 14.703 1.00 84.38 191 GLY A O 1
ATOM 1398 N N . GLU A 1 192 ? -15.953 -5.318 16.576 1.00 85.38 192 GLU A N 1
ATOM 1399 C CA . GLU A 1 192 ? -16.653 -4.087 16.214 1.00 85.38 192 GLU A CA 1
ATOM 1400 C C . GLU A 1 192 ? -15.660 -2.960 15.903 1.00 85.38 192 GLU A C 1
ATOM 1402 O O . GLU A 1 192 ? -14.485 -3.004 16.276 1.00 85.38 192 GLU A O 1
ATOM 1407 N N . ALA A 1 193 ? -16.111 -1.922 15.192 1.00 85.19 193 ALA A N 1
ATOM 1408 C CA . ALA A 1 193 ? -15.280 -0.757 14.896 1.00 85.19 193 ALA A CA 1
ATOM 1409 C C . ALA A 1 193 ? -15.104 0.129 16.141 1.00 85.19 193 ALA A C 1
ATOM 1411 O O . ALA A 1 193 ? -15.760 1.160 16.289 1.00 85.19 193 ALA A O 1
ATOM 1412 N N . THR A 1 194 ? -14.190 -0.258 17.029 1.00 84.00 194 THR A N 1
ATOM 1413 C CA . THR A 1 194 ? -13.815 0.532 18.206 1.00 84.00 194 THR A CA 1
ATOM 1414 C C . THR A 1 194 ? -12.493 1.267 17.948 1.00 84.00 194 THR A C 1
ATOM 1416 O O . THR A 1 194 ? -11.455 0.621 17.793 1.00 84.00 194 THR A O 1
ATOM 1419 N N . PRO A 1 195 ? -12.474 2.614 17.896 1.00 77.38 195 PRO A N 1
ATOM 1420 C CA . PRO A 1 195 ? -11.243 3.368 17.670 1.00 77.38 195 PRO A CA 1
ATOM 1421 C C . PRO A 1 195 ? -10.202 3.130 18.770 1.00 77.38 195 PRO A C 1
ATOM 1423 O O . PRO A 1 195 ? -10.545 3.041 19.948 1.00 77.38 195 PRO A O 1
ATOM 1426 N N . TRP A 1 196 ? -8.917 3.132 18.402 1.00 78.75 196 TRP A N 1
ATOM 1427 C CA . TRP A 1 196 ? -7.832 3.089 19.387 1.00 78.75 196 TRP A CA 1
ATOM 1428 C C . TRP A 1 196 ? -7.926 4.268 20.372 1.00 78.75 196 TRP A C 1
ATOM 1430 O O . TRP A 1 196 ? -8.149 5.408 19.935 1.00 78.75 196 TRP A O 1
ATOM 1440 N N . PRO A 1 197 ? -7.713 4.037 21.682 1.00 72.00 197 PRO A N 1
ATOM 1441 C CA . PRO A 1 197 ? -7.730 5.106 22.667 1.00 72.00 197 PRO A CA 1
ATOM 1442 C C . PRO A 1 197 ? -6.627 6.123 22.355 1.00 72.00 197 PRO A C 1
ATOM 1444 O O . PRO A 1 197 ? -5.483 5.771 22.071 1.00 72.00 197 PRO A O 1
ATOM 1447 N N . ALA A 1 198 ? -6.964 7.414 22.401 1.00 68.00 198 ALA A N 1
ATOM 1448 C CA . ALA A 1 198 ? -5.959 8.463 22.262 1.00 68.00 198 ALA A CA 1
ATOM 1449 C C . ALA A 1 198 ? -4.942 8.361 23.422 1.00 68.00 198 ALA A C 1
ATOM 1451 O O . ALA A 1 198 ? -5.373 8.135 24.555 1.00 68.00 198 ALA A O 1
ATOM 1452 N N . PRO A 1 199 ? -3.632 8.594 23.208 1.00 63.66 199 PRO A N 1
ATOM 1453 C CA . PRO A 1 199 ? -2.605 8.436 24.250 1.00 63.66 199 PRO A CA 1
ATOM 1454 C C . PRO A 1 199 ? -2.893 9.224 25.540 1.00 63.66 199 PRO A C 1
ATOM 1456 O O . PRO A 1 199 ? -2.675 8.738 26.651 1.00 63.66 199 PRO A O 1
ATOM 1459 N N . ALA A 1 200 ? -3.463 10.426 25.410 1.00 62.97 200 ALA A N 1
ATOM 1460 C CA . ALA A 1 200 ? -3.886 11.255 26.542 1.00 62.97 200 ALA A CA 1
ATOM 1461 C C . ALA A 1 200 ? -5.071 10.655 27.324 1.00 62.97 200 ALA A C 1
ATOM 1463 O O . ALA A 1 200 ? -5.178 10.831 28.536 1.00 62.97 200 ALA A O 1
ATOM 1464 N N . ARG A 1 201 ? -5.965 9.928 26.642 1.00 62.19 201 ARG A N 1
ATOM 1465 C CA . ARG A 1 201 ? -7.110 9.253 27.264 1.00 62.19 201 ARG A CA 1
ATOM 1466 C C . ARG A 1 201 ? -6.696 7.926 27.888 1.00 62.19 201 ARG A C 1
ATOM 1468 O O . ARG A 1 201 ? -7.164 7.632 28.977 1.00 62.19 201 ARG A O 1
ATOM 1475 N N . ALA A 1 202 ? -5.786 7.191 27.246 1.00 64.25 202 ALA A N 1
ATOM 1476 C CA . ALA A 1 202 ? -5.189 5.975 27.792 1.00 64.25 202 ALA A CA 1
ATOM 1477 C C . ALA A 1 202 ? -4.431 6.282 29.090 1.00 64.25 202 ALA A C 1
ATOM 1479 O O . ALA A 1 202 ? -4.775 5.741 30.128 1.00 64.25 202 ALA A O 1
ATOM 1480 N N . SER A 1 203 ? -3.507 7.248 29.078 1.00 63.47 203 SER A N 1
ATOM 1481 C CA . SER A 1 203 ? -2.773 7.657 30.287 1.00 63.47 203 SER A CA 1
ATOM 1482 C C . SER A 1 203 ? -3.679 8.189 31.403 1.00 63.47 203 SER A C 1
ATOM 1484 O O . SER A 1 203 ? -3.423 7.920 32.576 1.00 63.47 203 SER A O 1
ATOM 1486 N N . ARG A 1 204 ? -4.756 8.917 31.074 1.00 65.31 204 ARG A N 1
ATOM 1487 C CA . ARG A 1 204 ? -5.745 9.365 32.067 1.00 65.31 204 ARG A CA 1
ATOM 1488 C C . ARG A 1 204 ? -6.582 8.204 32.613 1.00 65.31 204 ARG A C 1
ATOM 1490 O O . ARG A 1 204 ? -6.823 8.190 33.811 1.00 65.31 204 ARG A O 1
ATOM 1497 N N . ALA A 1 205 ? -6.978 7.242 31.779 1.00 68.19 205 ALA A N 1
ATOM 1498 C CA . ALA A 1 205 ? -7.692 6.039 32.205 1.00 68.19 205 ALA A CA 1
ATOM 1499 C C . ALA A 1 205 ? -6.810 5.143 33.085 1.00 68.19 205 ALA A C 1
ATOM 1501 O O . ALA A 1 205 ? -7.261 4.722 34.138 1.00 68.19 205 ALA A O 1
ATOM 1502 N N . SER A 1 206 ? -5.535 4.943 32.733 1.00 69.50 206 SER A N 1
ATOM 1503 C CA . SER A 1 206 ? -4.568 4.219 33.569 1.00 69.50 206 SER A CA 1
ATOM 1504 C C . SER A 1 206 ? -4.326 4.923 34.905 1.00 69.50 206 SER A C 1
ATOM 1506 O O . SER A 1 206 ? -4.251 4.270 35.935 1.00 69.50 206 SER A O 1
ATOM 1508 N N . ARG A 1 207 ? -4.234 6.262 34.914 1.00 70.75 207 ARG A N 1
ATOM 1509 C CA . ARG A 1 207 ? -4.092 7.046 36.155 1.00 70.75 207 ARG A CA 1
ATOM 1510 C C . ARG A 1 207 ? -5.360 7.064 37.006 1.00 70.75 207 ARG A C 1
ATOM 1512 O O . ARG A 1 207 ? -5.241 7.167 38.217 1.00 70.75 207 ARG A O 1
ATOM 1519 N N . ALA A 1 208 ? -6.541 7.018 36.393 1.00 74.00 208 ALA A N 1
ATOM 1520 C CA . ALA A 1 208 ? -7.809 6.898 37.108 1.00 74.00 208 ALA A CA 1
ATOM 1521 C C . ALA A 1 208 ? -7.957 5.489 37.696 1.00 74.00 208 ALA A C 1
ATOM 1523 O O . ALA A 1 208 ? -8.155 5.361 38.892 1.00 74.00 208 ALA A O 1
ATOM 1524 N N . ALA A 1 209 ? -7.692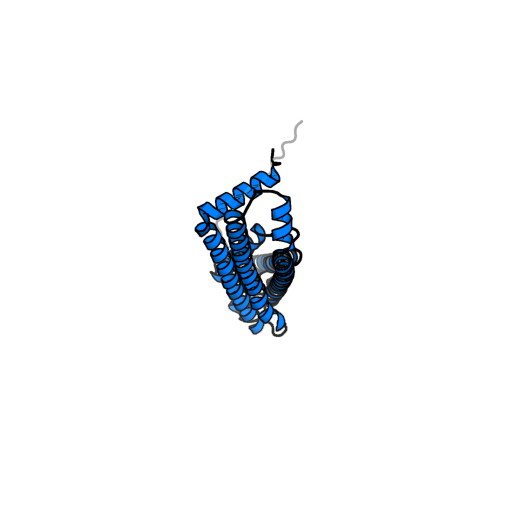 4.443 36.907 1.00 75.44 209 ALA A N 1
ATOM 1525 C CA . ALA A 1 209 ? -7.670 3.061 37.381 1.00 75.44 209 ALA A CA 1
A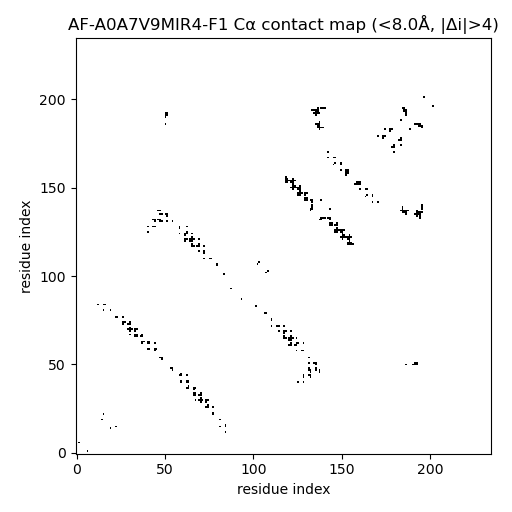TOM 1526 C C . ALA A 1 209 ? -6.625 2.828 38.487 1.00 75.44 209 ALA A C 1
ATOM 1528 O O . ALA A 1 209 ? -6.887 2.078 39.411 1.00 75.44 209 ALA A O 1
ATOM 1529 N N . ALA A 1 210 ? -5.469 3.501 38.439 1.00 75.38 210 ALA A N 1
ATOM 1530 C CA . ALA A 1 210 ? -4.473 3.453 39.514 1.00 75.38 210 ALA A CA 1
ATOM 1531 C C . ALA A 1 210 ? -4.864 4.265 40.764 1.00 75.38 210 ALA A C 1
ATOM 1533 O O . ALA A 1 210 ? -4.283 4.054 41.821 1.00 75.38 210 ALA A O 1
ATOM 1534 N N . ARG A 1 211 ? -5.806 5.212 40.649 1.00 73.19 211 ARG A N 1
ATOM 1535 C CA . ARG A 1 211 ? -6.378 5.948 41.792 1.00 73.19 211 ARG A CA 1
ATOM 1536 C C . ARG A 1 211 ? -7.549 5.208 42.430 1.00 73.19 211 ARG A C 1
ATOM 1538 O O . ARG A 1 211 ? -7.730 5.327 43.632 1.00 73.19 211 ARG A O 1
ATOM 1545 N N . ASP A 1 212 ? -8.314 4.487 41.617 1.00 70.19 212 ASP A N 1
ATOM 1546 C CA . ASP A 1 212 ? -9.474 3.700 42.039 1.00 70.19 212 ASP A CA 1
ATOM 1547 C C . ASP A 1 212 ? -9.101 2.242 42.362 1.00 70.19 212 ASP A C 1
ATOM 1549 O O . ASP A 1 212 ? -9.948 1.469 42.810 1.00 70.19 212 ASP A O 1
ATOM 1553 N N . ALA A 1 213 ? -7.840 1.851 42.138 1.00 66.88 213 ALA A N 1
ATOM 1554 C CA . ALA A 1 213 ? -7.305 0.598 42.644 1.00 66.88 213 ALA A CA 1
ATOM 1555 C C . ALA A 1 213 ? -7.409 0.638 44.176 1.00 66.88 213 ALA A C 1
ATOM 1557 O O . ALA A 1 213 ? -6.911 1.599 44.771 1.00 66.88 213 ALA A O 1
ATOM 1558 N N . PRO A 1 214 ? -8.067 -0.349 44.814 1.00 58.12 214 PRO A N 1
ATOM 1559 C CA . PRO A 1 214 ? -8.136 -0.396 46.263 1.00 58.12 214 PRO A CA 1
ATOM 1560 C C . PRO A 1 214 ? -6.711 -0.331 46.797 1.00 58.12 214 PRO A C 1
ATOM 1562 O O . PRO A 1 214 ? -5.841 -1.073 46.340 1.00 58.12 214 PRO A O 1
ATOM 1565 N N . GLU A 1 215 ? -6.486 0.613 47.709 1.00 56.06 215 GLU A N 1
ATOM 1566 C CA . GLU A 1 215 ? -5.282 0.697 48.519 1.00 56.06 215 GLU A CA 1
ATOM 1567 C C . GLU A 1 215 ? -5.190 -0.654 49.228 1.00 56.06 215 GLU A C 1
ATOM 1569 O O . GLU A 1 215 ? -5.900 -0.906 50.200 1.00 56.06 215 GLU A O 1
ATOM 1574 N N . GLU A 1 216 ? -4.433 -1.585 48.635 1.00 50.09 216 GLU A N 1
ATOM 1575 C CA . GLU A 1 216 ? -4.071 -2.838 49.269 1.00 50.09 216 GLU A CA 1
ATOM 1576 C C . GLU A 1 216 ? -3.413 -2.394 50.561 1.00 50.09 216 GLU A C 1
ATOM 1578 O O . GLU A 1 216 ? -2.347 -1.775 50.545 1.00 50.09 216 GLU A O 1
ATOM 1583 N N . THR A 1 217 ? -4.160 -2.549 51.652 1.00 47.97 217 THR A N 1
ATOM 1584 C CA . THR A 1 217 ? -3.769 -2.142 52.986 1.00 47.97 217 THR A CA 1
ATOM 1585 C C . THR A 1 217 ? -2.421 -2.780 53.235 1.00 47.97 217 THR A C 1
ATOM 1587 O O . THR A 1 217 ? -2.341 -3.976 53.513 1.00 47.97 217 THR A O 1
ATOM 1590 N N . ALA A 1 218 ? -1.368 -1.979 53.071 1.00 51.25 218 ALA A N 1
ATOM 1591 C CA . ALA A 1 218 ? -0.061 -2.262 53.602 1.00 51.25 218 ALA A CA 1
ATOM 1592 C C . ALA A 1 218 ? -0.280 -2.354 55.107 1.00 51.25 218 ALA A C 1
ATOM 1594 O O . ALA A 1 218 ? -0.407 -1.346 55.804 1.00 51.25 218 ALA A O 1
ATOM 1595 N N . ASP A 1 219 ? -0.465 -3.593 55.549 1.00 43.56 219 ASP A N 1
ATOM 1596 C CA . ASP A 1 219 ? -0.548 -3.965 56.939 1.00 43.56 219 ASP A CA 1
ATOM 1597 C C . ASP A 1 219 ? 0.629 -3.336 57.687 1.00 43.56 219 ASP A C 1
ATOM 1599 O O . ASP A 1 219 ? 1.757 -3.240 57.191 1.00 43.56 219 ASP A O 1
ATOM 1603 N N . ASN A 1 220 ? 0.297 -2.817 58.860 1.00 49.97 220 ASN A N 1
ATOM 1604 C CA . ASN A 1 220 ? 1.111 -1.940 59.671 1.00 49.97 220 ASN A CA 1
ATOM 1605 C C . ASN A 1 220 ? 2.426 -2.617 60.079 1.00 49.97 220 ASN A C 1
ATOM 1607 O O . ASN A 1 220 ? 2.498 -3.310 61.088 1.00 49.97 220 ASN A O 1
ATOM 1611 N N . GLY A 1 221 ? 3.498 -2.309 59.354 1.00 44.97 221 GLY A N 1
ATOM 1612 C CA . GLY A 1 221 ? 4.869 -2.355 59.851 1.00 44.97 221 GLY A CA 1
ATOM 1613 C C . GLY A 1 221 ? 5.343 -0.947 60.207 1.00 44.97 221 GLY A C 1
ATOM 1614 O O . GLY A 1 221 ? 6.014 -0.307 59.408 1.00 44.97 221 GLY A O 1
ATOM 1615 N N . GLU A 1 222 ? 4.905 -0.457 61.366 1.00 43.53 222 GLU A N 1
ATOM 1616 C CA . GLU A 1 222 ? 5.514 0.572 62.228 1.00 43.53 222 GLU A CA 1
ATOM 1617 C C . GLU A 1 222 ? 6.525 1.572 61.592 1.00 43.53 222 GLU A C 1
ATOM 1619 O O . GLU A 1 222 ? 7.651 1.203 61.247 1.00 43.53 222 GLU A O 1
ATOM 1624 N N . PRO A 1 223 ? 6.202 2.880 61.488 1.00 49.84 223 PRO A N 1
ATOM 1625 C CA . PRO A 1 223 ? 7.143 3.873 60.967 1.00 49.84 223 PRO A CA 1
ATOM 1626 C C . PRO A 1 223 ? 8.230 4.225 62.005 1.00 49.84 223 PRO A C 1
ATOM 1628 O O . PRO A 1 223 ? 7.888 4.697 63.095 1.00 49.84 223 PRO A O 1
ATOM 1631 N N . PRO A 1 224 ? 9.542 4.122 61.698 1.00 47.31 224 PRO A N 1
ATOM 1632 C CA . PRO A 1 224 ? 10.556 4.675 62.581 1.00 47.31 224 PRO A CA 1
ATOM 1633 C C . PRO A 1 224 ? 10.480 6.207 62.572 1.00 47.31 224 PRO A C 1
ATOM 1635 O O . PRO A 1 224 ? 10.350 6.870 61.539 1.00 47.31 224 PRO A O 1
ATOM 1638 N N . ALA A 1 225 ? 10.537 6.750 63.782 1.00 44.66 225 ALA A N 1
ATOM 1639 C CA . ALA A 1 225 ? 10.312 8.138 64.133 1.00 44.66 225 ALA A CA 1
ATOM 1640 C C . ALA A 1 225 ? 11.073 9.163 63.268 1.00 44.66 225 ALA A C 1
ATOM 1642 O O . ALA A 1 225 ? 12.269 9.056 62.996 1.00 44.66 225 ALA A O 1
ATOM 1643 N N . ARG A 1 226 ? 10.360 10.248 62.937 1.00 46.78 226 ARG A N 1
ATOM 1644 C CA . ARG A 1 226 ? 10.888 11.517 62.414 1.00 46.78 226 ARG A CA 1
ATOM 1645 C C . ARG A 1 226 ? 12.075 12.016 63.253 1.00 46.78 226 ARG A C 1
ATOM 1647 O O . ARG A 1 226 ? 11.879 12.563 64.337 1.00 46.78 226 ARG A O 1
ATOM 1654 N N . ALA A 1 227 ? 13.286 11.959 62.703 1.00 47.31 227 ALA A N 1
ATOM 1655 C CA . ALA A 1 227 ? 14.419 12.719 63.220 1.00 47.31 227 ALA A CA 1
ATOM 1656 C C . ALA A 1 227 ? 14.298 14.202 62.816 1.00 47.31 227 ALA A C 1
ATOM 1658 O O . ALA A 1 227 ? 14.162 14.564 61.646 1.00 47.31 227 ALA A O 1
ATOM 1659 N N . SER A 1 228 ? 14.309 15.067 63.827 1.00 46.97 228 SER A N 1
ATOM 1660 C CA . SER A 1 228 ? 14.098 16.510 63.752 1.00 46.97 228 SER A CA 1
ATOM 1661 C C . SER A 1 228 ? 15.127 17.254 62.890 1.00 46.97 228 SER A C 1
ATOM 1663 O O . SER A 1 228 ? 16.335 17.066 63.030 1.00 46.97 228 SER A O 1
ATOM 1665 N N . ARG A 1 229 ? 14.637 18.215 62.096 1.00 51.81 229 ARG A N 1
ATOM 1666 C CA . ARG A 1 229 ? 15.409 19.300 61.470 1.00 51.81 229 ARG A CA 1
ATOM 1667 C C . ARG A 1 229 ? 16.297 20.017 62.498 1.00 51.81 229 ARG A C 1
ATOM 1669 O O . ARG A 1 229 ? 15.777 20.683 63.388 1.00 51.81 229 ARG A O 1
ATOM 1676 N N . LYS A 1 230 ? 17.619 20.018 62.294 1.00 44.81 230 LYS A N 1
ATOM 1677 C CA . LYS A 1 230 ? 18.541 20.965 62.947 1.00 44.81 230 LYS A CA 1
ATOM 1678 C C . LYS A 1 230 ? 19.160 21.885 61.891 1.00 44.81 230 LYS A C 1
ATOM 1680 O O . LYS A 1 230 ? 20.214 21.616 61.330 1.00 44.81 230 LYS A O 1
ATOM 1685 N N . ARG A 1 231 ? 18.459 22.988 61.607 1.00 51.88 231 ARG A N 1
ATOM 1686 C CA . ARG A 1 231 ? 18.951 24.128 60.818 1.00 51.88 231 ARG A CA 1
ATOM 1687 C C . ARG A 1 231 ? 20.029 24.842 61.640 1.00 51.88 231 ARG A C 1
ATOM 1689 O O . ARG A 1 231 ? 19.707 25.622 62.532 1.00 51.88 231 ARG A O 1
ATOM 1696 N N . LYS A 1 232 ? 21.305 24.558 61.373 1.00 51.94 232 LYS A N 1
ATOM 1697 C CA . LYS A 1 232 ? 22.441 25.253 61.993 1.00 51.94 232 LYS A CA 1
ATOM 1698 C C . LYS A 1 232 ? 22.655 26.593 61.273 1.00 51.94 232 LYS A C 1
ATOM 1700 O O . LYS A 1 232 ? 23.159 26.632 60.160 1.00 51.94 232 LYS A O 1
ATOM 1705 N N . ARG A 1 233 ? 22.210 27.684 61.904 1.00 50.53 233 ARG A N 1
ATOM 1706 C CA . ARG A 1 233 ? 22.693 29.054 61.654 1.00 50.53 233 ARG A CA 1
ATOM 1707 C C . ARG A 1 233 ? 24.029 29.241 62.384 1.00 50.53 233 ARG A C 1
ATOM 1709 O O . ARG A 1 233 ? 24.091 28.863 63.554 1.00 50.53 233 ARG A O 1
ATOM 1716 N N . ARG A 1 234 ? 25.011 29.850 61.706 1.00 44.91 234 ARG A N 1
ATOM 1717 C CA . ARG A 1 234 ? 26.187 30.641 62.165 1.00 44.91 234 ARG A CA 1
ATOM 1718 C C . ARG A 1 234 ? 27.337 30.400 61.169 1.00 44.91 234 ARG A C 1
ATOM 1720 O O . ARG A 1 234 ? 27.634 29.240 60.916 1.00 44.91 234 ARG A O 1
ATOM 1727 N N . GLY A 1 235 ? 27.979 31.406 60.584 1.00 45.53 235 GLY A N 1
ATOM 1728 C CA . GLY A 1 235 ? 27.903 32.858 60.764 1.00 45.53 235 GLY A CA 1
ATOM 1729 C C . GLY A 1 235 ? 28.445 33.571 59.533 1.00 45.53 235 GLY A C 1
ATOM 1730 O O . GLY A 1 235 ? 28.744 32.864 58.547 1.00 45.53 235 GLY A O 1
#

Radius of gyration: 28.81 Å; Cα contacts (8 Å, |Δi|>4): 222; chains: 1; bounding box: 57×48×99 Å

Nearest PDB structures (foldseek):
  6h7w-assembly1_B  TM=3.464E-01  e=6.752E+00  Thermochaetoides thermophila DSM 1495

Secondary structure (DSSP, 8-state):
---HHHHHHHHHHHHHHHSHHHHHHHHHHHHHHHHHHHHHHHHHHHHHHHH-TT--HHHHHHHHHHHHHHHHHHHHHHHHHHHHHHHHHHSS---HHHHHHHHHHSTHHHHHHHHHHHHHHHHHHHHHHHHHHHHTTSS-HHHHHHHHHHHHHHHS-SS--HHHHHHHHHHHHHHHTT--TT-S-HHHHHSS--PPPPHHHHHHHHHHHHHHS---------PPP-PPP------

Sequence (235 aa):
LLDGPLRNRVDLLLAAGRDGAAFVAGGLVQALGMVALAAVFLYLYSAARVRYRSTPPVAGVLAVVGPLLLAGVYVATQVALTSIGAEFAASGPRTVARYDQIVREGSLATVESIRFGAGAAFGIAWILISLSVMRAGLVSRFVGTLGIVIGVLNAIPIILPVVLQTFWLGAIGVLLLDRWPGGRGPAWETGEATPWPAPARASRASRAAARDAPEETADNGEPPARASRKRKRRG

Foldseek 3Di:
DDDPVVVVVVVVLVCCVVPVVVLQVVLVVLLVVLVVQLVVLLVLLVLLCLAPVPQDPVLNVLSNQLSNLLSVLSNVVSVQSVVLSVVCVPDDDPDPVVVVVCCVVDCVVVSVVSQLVSLLSNLVSQLSSLVSSQQLQQDAPVLSVLSNVQSVCSNVVPDNPVVSVVVSVVQVVCLVVQNHVVGGTPCVVPVHSDHHDDPVRVVVVVVVCVVPVPPPPPPDPDDDDDDDDDPDDDD